Protein AF-A0A821LIG5-F1 (afdb_monomer_lite)

Foldseek 3Di:
DVVVVVVVVVVVVVVVVVVVVVVVVVVVVVVVVVVVVVVVVVVVVVVVVVVVVVVVVVVVVVVVVVVVVVVVVVVVVVVVVVVVVVVVVVVVVVVVVVVVVVLVVVLVVLVVVQVVVCVVPVDRDCPPRDGDPDGVCVVVVVPDDDDPPPPVVVVVVVVVVVVVVVVVVVVVVVVVVVVVVVVVVVVVVVVVVVVVVVVD

Radius of gyration: 55.46 Å; chains: 1; bounding box: 103×88×148 Å

Structure (mmCIF, N/CA/C/O backbone):
data_AF-A0A821LIG5-F1
#
_entry.id   AF-A0A821LIG5-F1
#
loop_
_atom_site.group_PDB
_atom_site.id
_atom_site.type_symbol
_atom_site.label_atom_id
_atom_site.label_alt_id
_atom_site.label_comp_id
_atom_site.label_asym_id
_atom_site.label_entity_id
_atom_site.label_seq_id
_atom_site.pdbx_PDB_ins_code
_atom_site.Cartn_x
_atom_site.Cartn_y
_atom_site.Cartn_z
_atom_site.occupancy
_atom_site.B_iso_or_equiv
_atom_site.auth_seq_id
_atom_site.auth_comp_id
_atom_site.auth_asym_id
_atom_site.auth_atom_id
_atom_site.pdbx_PDB_model_num
ATOM 1 N N . MET A 1 1 ? -60.440 -7.376 83.247 1.00 63.00 1 MET A N 1
ATOM 2 C CA . MET A 1 1 ? -60.457 -8.041 81.922 1.00 63.00 1 MET A CA 1
ATOM 3 C C . MET A 1 1 ? -60.022 -7.101 80.788 1.00 63.00 1 MET A C 1
ATOM 5 O O . MET A 1 1 ? -59.119 -7.465 80.052 1.00 63.00 1 MET A O 1
ATOM 9 N N . LEU A 1 2 ? -60.562 -5.875 80.692 1.00 66.00 2 LEU A N 1
ATOM 10 C CA . LEU A 1 2 ? -60.210 -4.885 79.649 1.00 66.00 2 LEU A CA 1
ATOM 11 C C . LEU A 1 2 ? -58.721 -4.470 79.603 1.00 66.00 2 LEU A C 1
ATOM 13 O O . LEU A 1 2 ? -58.138 -4.429 78.527 1.00 66.00 2 LEU A O 1
ATOM 17 N N . VAL A 1 3 ? -58.078 -4.233 80.753 1.00 70.44 3 VAL A N 1
ATOM 18 C CA . VAL A 1 3 ? -56.663 -3.791 80.820 1.00 70.44 3 VAL A CA 1
ATOM 19 C C . VAL A 1 3 ? -55.690 -4.851 80.281 1.00 70.44 3 VAL A C 1
ATOM 21 O O . VAL A 1 3 ? -54.757 -4.531 79.552 1.00 70.44 3 VAL A O 1
ATOM 24 N N . VAL A 1 4 ? -55.948 -6.128 80.577 1.00 74.75 4 VAL A N 1
ATOM 25 C CA . VAL A 1 4 ? -55.129 -7.259 80.103 1.00 74.75 4 VAL A CA 1
ATOM 26 C C . VAL A 1 4 ? -55.273 -7.443 78.589 1.00 74.75 4 VAL A C 1
ATOM 28 O O . VAL A 1 4 ? -54.293 -7.718 77.902 1.00 74.75 4 VAL A O 1
ATOM 31 N N . SER A 1 5 ? -56.479 -7.227 78.051 1.00 80.44 5 SER A N 1
ATOM 32 C CA . SER A 1 5 ? -56.723 -7.262 76.606 1.00 80.44 5 SER A CA 1
ATOM 33 C C . SER A 1 5 ? -55.981 -6.145 75.867 1.00 80.44 5 SER A C 1
ATOM 35 O O . SER A 1 5 ? -55.503 -6.376 74.761 1.00 80.44 5 SER A O 1
ATOM 37 N N . ASN A 1 6 ? -55.870 -4.952 76.460 1.00 83.50 6 ASN A N 1
ATOM 38 C CA . ASN A 1 6 ? -55.191 -3.822 75.826 1.00 83.50 6 ASN A CA 1
ATOM 39 C C . ASN A 1 6 ? -53.668 -4.028 75.774 1.00 83.50 6 ASN A C 1
ATOM 41 O O . ASN A 1 6 ? -53.064 -3.916 74.710 1.00 83.50 6 ASN A O 1
ATOM 45 N N . ALA A 1 7 ? -53.067 -4.463 76.888 1.00 82.19 7 ALA A N 1
ATOM 46 C CA . ALA A 1 7 ? -51.639 -4.782 76.950 1.00 82.19 7 ALA A CA 1
ATOM 47 C C . ALA A 1 7 ? -51.244 -5.905 75.972 1.00 82.19 7 ALA A C 1
ATOM 49 O O . ALA A 1 7 ? -50.187 -5.854 75.347 1.00 82.19 7 ALA A O 1
ATOM 50 N N . TYR A 1 8 ? -52.111 -6.907 75.785 1.00 87.25 8 TYR A N 1
ATOM 51 C CA . TYR A 1 8 ? -51.876 -7.976 74.813 1.00 87.25 8 TYR A CA 1
ATOM 52 C C . TYR A 1 8 ? -51.882 -7.467 73.360 1.00 87.25 8 TYR A C 1
ATOM 54 O O . TYR A 1 8 ? -51.055 -7.895 72.553 1.00 87.25 8 TYR A O 1
ATOM 62 N N . GLN A 1 9 ? -52.781 -6.538 73.016 1.00 88.62 9 GLN A N 1
ATOM 63 C CA . GLN A 1 9 ? -52.822 -5.939 71.677 1.00 88.62 9 GLN A CA 1
ATOM 64 C C . GLN A 1 9 ? -51.604 -5.050 71.409 1.00 88.62 9 GLN A C 1
ATOM 66 O O . GLN A 1 9 ? -51.019 -5.131 70.328 1.00 88.62 9 GLN A O 1
ATOM 71 N N . GLU A 1 10 ? -51.165 -4.260 72.390 1.00 87.94 10 GLU A N 1
ATOM 72 C CA . GLU A 1 10 ? -49.937 -3.462 72.276 1.00 87.94 10 GLU A CA 1
ATOM 73 C C . GLU A 1 10 ? -48.713 -4.354 72.050 1.00 87.94 10 GLU A C 1
ATOM 75 O O . GLU A 1 10 ? -47.953 -4.143 71.104 1.00 87.94 10 GLU A O 1
ATOM 80 N N . LEU A 1 11 ? -48.574 -5.420 72.842 1.00 88.94 11 LEU A N 1
ATOM 81 C CA . LEU A 1 11 ? -47.455 -6.354 72.731 1.00 88.94 11 LEU A CA 1
ATOM 82 C C . LEU A 1 11 ? -47.447 -7.080 71.375 1.00 88.94 11 LEU A C 1
ATOM 84 O O . LEU A 1 11 ? -46.400 -7.203 70.739 1.00 88.94 11 LEU A O 1
ATOM 88 N N . LYS A 1 12 ? -48.621 -7.483 70.873 1.00 89.25 12 LYS A N 1
ATOM 89 C CA . LYS A 1 12 ? -48.773 -8.057 69.527 1.00 89.25 12 LYS A CA 1
ATOM 90 C C . LYS A 1 12 ? -48.364 -7.068 68.434 1.00 89.25 12 LYS A C 1
ATOM 92 O O . LYS A 1 12 ? -47.707 -7.466 67.474 1.00 89.25 12 LYS A O 1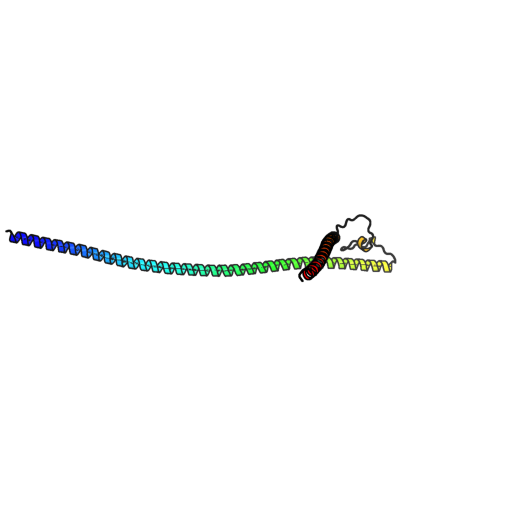
ATOM 97 N N . THR A 1 13 ? -48.727 -5.796 68.584 1.00 88.69 13 THR A N 1
ATOM 98 C CA . THR A 1 13 ? -48.396 -4.741 67.616 1.00 88.69 13 THR A CA 1
ATOM 99 C C . THR A 1 13 ? -46.890 -4.485 67.581 1.00 88.69 13 THR A C 1
ATOM 101 O O . THR A 1 13 ? -46.318 -4.439 66.497 1.00 88.69 13 THR A O 1
ATOM 104 N N . ILE A 1 14 ? -46.233 -4.423 68.745 1.00 91.44 14 ILE A N 1
ATOM 105 C CA . ILE A 1 14 ? -44.774 -4.258 68.872 1.00 91.44 14 ILE A CA 1
ATOM 106 C C . ILE A 1 14 ? -44.016 -5.429 68.231 1.00 91.44 14 ILE A C 1
ATOM 108 O O . ILE A 1 14 ? -43.028 -5.228 67.525 1.00 91.44 14 ILE A O 1
ATOM 112 N N . ILE A 1 15 ? -44.479 -6.664 68.441 1.00 90.75 15 ILE A N 1
ATOM 113 C CA . ILE A 1 15 ? -43.861 -7.848 67.826 1.00 90.75 15 ILE A CA 1
ATOM 114 C C . ILE A 1 15 ? -44.030 -7.820 66.302 1.00 90.75 15 ILE A C 1
ATOM 116 O O . ILE A 1 15 ? -43.090 -8.129 65.568 1.00 90.75 15 ILE A O 1
ATOM 120 N N . LEU A 1 16 ? -45.210 -7.434 65.804 1.00 89.38 16 LEU A N 1
ATOM 121 C CA . LEU A 1 16 ? -45.455 -7.355 64.363 1.00 89.38 16 LEU A CA 1
ATOM 122 C C . LEU A 1 16 ? -44.603 -6.273 63.694 1.00 89.38 16 LEU A C 1
ATOM 124 O O . LEU A 1 16 ? -44.047 -6.514 62.621 1.00 89.38 16 LEU A O 1
ATOM 128 N N . THR A 1 17 ? -44.490 -5.095 64.313 1.00 91.31 17 THR A N 1
ATOM 129 C CA . THR A 1 17 ? -43.678 -3.994 63.784 1.00 91.31 17 THR A CA 1
ATOM 130 C C . THR A 1 17 ? -42.191 -4.326 63.820 1.00 91.31 17 THR A C 1
ATOM 132 O O . THR A 1 17 ? -41.502 -4.029 62.845 1.00 91.31 17 THR A O 1
ATOM 135 N N . SER A 1 18 ? -41.697 -5.014 64.859 1.00 92.31 18 SER A N 1
ATOM 136 C CA . SER A 1 18 ? -40.298 -5.463 64.900 1.00 92.31 18 SER A CA 1
ATOM 137 C C . SER A 1 18 ? -40.001 -6.502 63.813 1.00 92.31 18 SER A C 1
ATOM 139 O O . SER A 1 18 ? -39.013 -6.367 63.095 1.00 92.31 18 SER A O 1
ATOM 141 N N . ALA A 1 19 ? -40.897 -7.472 63.594 1.00 92.00 19 ALA A N 1
ATOM 142 C CA . ALA A 1 19 ? -40.742 -8.476 62.542 1.00 92.00 19 ALA A CA 1
ATOM 143 C C . ALA A 1 19 ? -40.769 -7.859 61.131 1.00 92.00 19 ALA A C 1
ATOM 145 O O . ALA A 1 19 ? -40.001 -8.262 60.252 1.00 92.00 19 ALA A O 1
ATOM 146 N N . LEU A 1 20 ? -41.636 -6.865 60.906 1.00 92.56 20 LEU A N 1
ATOM 147 C CA . LEU A 1 20 ? -41.665 -6.072 59.674 1.00 92.56 20 LEU A CA 1
ATOM 148 C C . LEU A 1 20 ? -40.364 -5.291 59.481 1.00 92.56 20 LEU A C 1
ATOM 150 O O . LEU A 1 20 ? -39.791 -5.336 58.392 1.00 92.56 20 LEU A O 1
ATOM 154 N N . TYR A 1 21 ? -39.868 -4.641 60.534 1.00 94.31 21 TYR A N 1
ATOM 155 C CA . TYR A 1 21 ? -38.602 -3.914 60.507 1.00 94.31 21 TYR A CA 1
ATOM 156 C C . TYR A 1 21 ? -37.432 -4.836 60.142 1.00 94.31 21 TYR A C 1
ATOM 158 O O . TYR A 1 21 ? -36.665 -4.514 59.237 1.00 94.31 21 TYR A O 1
ATOM 166 N N . THR A 1 22 ? -37.335 -6.023 60.751 1.00 95.25 22 THR A N 1
ATOM 167 C CA . THR A 1 22 ? -36.288 -7.004 60.425 1.00 95.25 22 THR A CA 1
ATOM 168 C C . THR A 1 22 ? -36.355 -7.450 58.964 1.00 95.25 22 THR A C 1
ATOM 170 O O . THR A 1 22 ? -35.320 -7.514 58.302 1.00 95.25 22 THR A O 1
ATOM 173 N N . LYS A 1 23 ? -37.554 -7.710 58.422 1.00 95.00 23 LYS A N 1
ATOM 174 C CA . LYS A 1 23 ? -37.719 -8.073 57.002 1.00 95.00 23 LYS A CA 1
ATOM 175 C C . LYS A 1 23 ? -37.292 -6.948 56.062 1.00 95.00 23 LYS A C 1
ATOM 177 O O . LYS A 1 23 ? -36.625 -7.210 55.062 1.00 95.00 23 LYS A O 1
ATOM 182 N N . VAL A 1 24 ? -37.675 -5.708 56.366 1.00 94.94 24 VAL A N 1
ATOM 183 C CA . VAL A 1 24 ? -37.280 -4.536 55.572 1.00 94.94 24 VAL A CA 1
ATOM 184 C C . VAL A 1 24 ? -35.768 -4.343 55.630 1.00 94.94 24 VAL A C 1
ATOM 186 O O . VAL A 1 24 ? -35.150 -4.163 54.586 1.00 94.94 24 VAL A O 1
ATOM 189 N N . PHE A 1 25 ? -35.164 -4.465 56.811 1.00 96.38 25 PHE A N 1
ATOM 190 C CA . PHE A 1 25 ? -33.720 -4.351 56.999 1.00 96.38 25 PHE A CA 1
ATOM 191 C C . PHE A 1 25 ? -32.943 -5.418 56.214 1.00 96.38 25 PHE A C 1
ATOM 193 O O . PHE A 1 25 ? -32.006 -5.095 55.490 1.00 96.38 25 PHE A O 1
ATOM 200 N N . GLN A 1 26 ? -33.367 -6.684 56.283 1.00 96.38 26 GLN A N 1
ATOM 201 C CA . GLN A 1 26 ? -32.755 -7.765 55.503 1.00 96.38 26 GLN A CA 1
ATOM 202 C C . GLN A 1 26 ? -32.854 -7.502 53.997 1.00 96.38 26 GLN A C 1
ATOM 204 O O . GLN A 1 26 ? -31.879 -7.674 53.269 1.00 96.38 26 GLN A O 1
ATOM 209 N N . LYS A 1 27 ? -34.019 -7.044 53.526 1.00 97.25 27 LYS A N 1
ATOM 210 C CA . LYS A 1 27 ? -34.227 -6.712 52.114 1.00 97.25 27 LYS A CA 1
ATOM 211 C C . LYS A 1 27 ? -33.353 -5.534 51.672 1.00 97.25 27 LYS A C 1
ATOM 213 O O . LYS A 1 27 ? -32.789 -5.584 50.583 1.00 97.25 27 LYS A O 1
ATOM 218 N N . LEU A 1 28 ? -33.214 -4.512 52.519 1.00 96.75 28 LEU A N 1
ATOM 219 C CA . LEU A 1 28 ? -32.325 -3.374 52.283 1.00 96.75 28 LEU A CA 1
ATOM 220 C C . LEU A 1 28 ? -30.871 -3.842 52.150 1.00 96.75 28 LEU A C 1
ATOM 222 O O . LEU A 1 28 ? -30.226 -3.521 51.161 1.00 96.75 28 LEU A O 1
ATOM 226 N N . SER A 1 29 ? -30.401 -4.681 53.076 1.00 97.50 29 SER A N 1
ATOM 227 C CA . SER A 1 29 ? -29.039 -5.226 53.060 1.00 97.50 29 SER A CA 1
ATOM 228 C C . SER A 1 29 ? -28.741 -6.040 51.794 1.00 97.50 29 SER A C 1
ATOM 230 O O . SER A 1 29 ? -27.675 -5.893 51.195 1.00 97.50 29 SER A O 1
ATOM 232 N N . ILE A 1 30 ? -29.700 -6.852 51.331 1.00 97.56 30 ILE A N 1
ATOM 233 C CA . ILE A 1 30 ? -29.567 -7.593 50.067 1.00 97.56 30 ILE A CA 1
ATOM 234 C C . ILE A 1 30 ? -29.451 -6.626 48.885 1.00 97.56 30 ILE A C 1
ATOM 236 O O . ILE A 1 30 ? -28.595 -6.816 48.022 1.00 97.56 30 ILE A O 1
ATOM 240 N N . TYR A 1 31 ? -30.284 -5.583 48.838 1.00 97.94 31 TYR A N 1
ATOM 241 C CA . TYR A 1 31 ? -30.212 -4.595 47.764 1.00 97.94 31 TYR A CA 1
ATOM 242 C C . TYR A 1 31 ? -28.920 -3.782 47.794 1.00 97.94 31 TYR A C 1
ATOM 244 O O . TYR A 1 31 ? -28.346 -3.547 46.737 1.00 97.94 31 TYR A O 1
ATOM 252 N N . GLU A 1 32 ? -28.426 -3.403 48.970 1.00 97.56 32 GLU A N 1
ATOM 253 C CA . GLU A 1 32 ? -27.132 -2.732 49.114 1.00 97.56 32 GLU A CA 1
ATOM 254 C C . GLU A 1 32 ? -25.988 -3.604 48.582 1.00 97.56 32 GLU A C 1
ATOM 256 O O . GLU A 1 32 ? -25.151 -3.120 47.817 1.00 97.56 32 GLU A O 1
ATOM 261 N N . SER A 1 33 ? -25.984 -4.901 48.916 1.00 97.62 33 SER A N 1
ATOM 262 C CA . SER A 1 33 ? -25.004 -5.848 48.372 1.00 97.62 33 SER A CA 1
ATOM 263 C C . SER A 1 33 ? -25.125 -5.971 46.854 1.00 97.62 33 SER A C 1
ATOM 265 O O . SER A 1 33 ? -24.124 -5.868 46.151 1.00 97.62 33 SER A O 1
ATOM 267 N N . TYR A 1 34 ? -26.345 -6.114 46.332 1.00 98.38 34 TYR A N 1
ATOM 268 C CA . TYR A 1 34 ? -26.582 -6.233 44.894 1.00 98.38 34 TYR A CA 1
ATOM 269 C C . TYR A 1 34 ? -26.118 -4.990 44.123 1.00 98.38 34 TYR A C 1
ATOM 271 O O . TYR A 1 34 ? -25.434 -5.107 43.110 1.00 98.38 34 TYR A O 1
ATOM 279 N N . VAL A 1 35 ? -26.434 -3.788 44.617 1.00 98.44 35 VAL A N 1
ATOM 280 C CA . VAL A 1 35 ? -25.987 -2.525 44.007 1.00 98.44 35 VAL A CA 1
ATOM 281 C C . VAL A 1 35 ? -24.462 -2.424 44.021 1.00 98.44 35 VAL A C 1
ATOM 283 O O . VAL A 1 35 ? -23.863 -1.979 43.037 1.00 98.44 35 VAL A O 1
ATOM 286 N N . LYS A 1 36 ? -23.815 -2.862 45.106 1.00 98.31 36 LYS A N 1
ATOM 287 C CA . LYS A 1 36 ? -22.354 -2.887 45.209 1.00 98.31 36 LYS A CA 1
ATOM 288 C C . LYS A 1 36 ? -21.733 -3.837 44.185 1.00 98.31 36 LYS A C 1
ATOM 290 O O . LYS A 1 36 ? -20.816 -3.426 43.474 1.00 98.31 36 LYS A O 1
ATOM 295 N N . ASP A 1 37 ? -22.248 -5.055 44.071 1.00 98.56 37 ASP A N 1
ATOM 296 C CA . ASP A 1 37 ? -21.747 -6.052 43.120 1.00 98.56 37 ASP A CA 1
ATOM 297 C C . ASP A 1 37 ? -21.939 -5.582 41.674 1.00 98.56 37 ASP A C 1
ATOM 299 O O . ASP A 1 37 ? -21.005 -5.637 40.872 1.00 98.56 37 ASP A O 1
ATOM 303 N N . LEU A 1 38 ? -23.103 -5.004 41.361 1.00 98.19 38 LEU A N 1
ATOM 304 C CA . LEU A 1 38 ? -23.392 -4.436 40.043 1.00 98.19 38 LEU A CA 1
ATOM 305 C C . LEU A 1 38 ? -22.452 -3.264 39.709 1.00 98.19 38 LEU A C 1
ATOM 307 O O . LEU A 1 38 ? -21.984 -3.131 38.576 1.00 98.19 38 LEU A O 1
ATOM 311 N N . SER A 1 39 ? -22.115 -2.439 40.704 1.00 97.88 39 SER A N 1
ATOM 312 C CA . SER A 1 39 ? -21.154 -1.338 40.551 1.00 97.88 39 SER A CA 1
ATOM 313 C C . SER A 1 39 ? -19.738 -1.848 40.271 1.00 97.88 39 SER A C 1
ATOM 315 O O . SER A 1 39 ? -19.029 -1.287 39.434 1.00 97.88 39 SER A O 1
ATOM 317 N N . ILE A 1 40 ? -19.321 -2.927 40.943 1.00 98.44 40 ILE A N 1
ATOM 318 C CA . ILE A 1 40 ? -18.027 -3.581 40.699 1.00 98.44 40 ILE A CA 1
ATOM 319 C C . ILE A 1 40 ? -18.001 -4.183 39.293 1.00 98.44 40 ILE A C 1
ATOM 321 O O . ILE A 1 40 ? -17.052 -3.940 38.549 1.00 98.44 40 ILE A O 1
ATOM 325 N N . GLN A 1 41 ? -19.051 -4.909 38.904 1.00 98.50 41 GLN A N 1
ATOM 326 C CA . GLN A 1 41 ? -19.156 -5.509 37.576 1.00 98.50 41 GLN A CA 1
ATOM 327 C C . GLN A 1 41 ? -19.092 -4.448 36.474 1.00 98.50 41 GLN A C 1
ATOM 329 O O . GLN A 1 41 ? -18.362 -4.618 35.501 1.00 98.50 41 GLN A O 1
ATOM 334 N N . THR A 1 42 ? -19.800 -3.331 36.649 1.00 98.25 42 THR A N 1
ATOM 335 C CA . THR A 1 42 ? -19.788 -2.221 35.686 1.00 98.25 42 THR A CA 1
ATOM 336 C C . THR A 1 42 ? -18.389 -1.621 35.550 1.00 98.25 42 THR A C 1
ATOM 338 O O . THR A 1 42 ? -17.934 -1.371 34.436 1.00 98.25 42 THR A O 1
ATOM 341 N N . ARG A 1 43 ? -17.663 -1.448 36.664 1.00 98.38 43 ARG A N 1
ATOM 342 C CA . ARG A 1 43 ? -16.275 -0.963 36.641 1.00 98.38 43 ARG A CA 1
ATOM 343 C C . ARG A 1 43 ? -15.339 -1.924 35.904 1.00 98.38 43 ARG A C 1
ATOM 345 O O . ARG A 1 43 ? -14.532 -1.472 35.101 1.00 98.38 43 ARG A O 1
ATOM 352 N N . LEU A 1 44 ? -15.455 -3.228 36.158 1.00 98.25 44 LEU A N 1
ATOM 353 C CA . LEU A 1 44 ? -14.644 -4.243 35.478 1.00 98.25 44 LEU A CA 1
ATOM 354 C C . LEU A 1 44 ? -14.945 -4.304 33.976 1.00 98.25 44 LEU A C 1
ATOM 356 O O . LEU A 1 44 ? -14.025 -4.436 33.174 1.00 98.25 44 LEU A O 1
ATOM 360 N N . LEU A 1 45 ? -16.218 -4.177 33.590 1.00 98.38 45 LEU A N 1
ATOM 361 C CA . LEU A 1 45 ? -16.622 -4.148 32.185 1.00 98.38 45 LEU A CA 1
ATOM 362 C C . LEU A 1 45 ? -16.050 -2.920 31.467 1.00 98.38 45 LEU A C 1
ATOM 364 O O . LEU A 1 45 ? -15.517 -3.059 30.371 1.00 98.38 45 LEU A O 1
ATOM 368 N N . LEU A 1 46 ? -16.130 -1.742 32.096 1.00 98.56 46 LEU A N 1
ATOM 369 C CA . LEU A 1 46 ? -15.545 -0.511 31.559 1.00 98.56 46 LEU A CA 1
ATOM 370 C C . LEU A 1 46 ? -14.038 -0.663 31.349 1.00 98.56 46 LEU A C 1
ATOM 372 O O . LEU A 1 46 ? -13.558 -0.407 30.252 1.00 98.56 46 LEU A O 1
ATOM 376 N N . GLN A 1 47 ? -13.319 -1.174 32.350 1.00 98.38 47 GLN A N 1
ATOM 377 C CA . GLN A 1 47 ? -11.882 -1.415 32.231 1.00 98.38 47 GLN A CA 1
ATOM 378 C C . GLN A 1 47 ? -11.555 -2.404 31.101 1.00 98.38 47 GLN A C 1
ATOM 380 O O . GLN A 1 47 ? -10.672 -2.150 30.288 1.00 98.38 47 GLN A O 1
ATOM 385 N N . SER A 1 48 ? -12.298 -3.511 31.000 1.00 98.38 48 SER A N 1
ATOM 386 C CA . SER A 1 48 ? -12.101 -4.477 29.915 1.00 98.38 48 SER A CA 1
ATOM 387 C C . SER A 1 48 ? -12.381 -3.875 28.537 1.00 98.38 48 SER A C 1
ATOM 389 O O . SER A 1 48 ? -11.776 -4.312 27.558 1.00 98.38 48 SER A O 1
ATOM 391 N N . LEU A 1 49 ? -13.312 -2.924 28.439 1.00 98.31 49 LEU A N 1
ATOM 392 C CA . LEU A 1 49 ? -13.642 -2.245 27.192 1.00 98.31 49 LEU A CA 1
ATOM 393 C C . LEU A 1 49 ? -12.539 -1.256 26.799 1.00 98.31 49 LEU A C 1
ATOM 395 O O . LEU A 1 49 ? -12.123 -1.259 25.644 1.00 98.31 49 LEU A O 1
ATOM 399 N N . GLU A 1 50 ? -12.013 -0.494 27.759 1.00 98.38 50 GLU A N 1
ATOM 400 C CA . GLU A 1 50 ? -10.858 0.395 27.564 1.00 98.38 50 GLU A CA 1
ATOM 401 C C . GLU A 1 50 ? -9.611 -0.383 27.114 1.00 98.38 50 GLU A C 1
ATOM 403 O O . GLU A 1 50 ? -8.936 0.005 26.157 1.00 98.38 50 GLU A O 1
ATOM 408 N N . ASP A 1 51 ? -9.324 -1.519 27.758 1.00 98.38 51 ASP A N 1
ATOM 409 C CA . ASP A 1 51 ? -8.203 -2.387 27.385 1.00 98.38 51 ASP A CA 1
ATOM 410 C C . ASP A 1 51 ? -8.374 -2.943 25.961 1.00 98.38 51 ASP A C 1
ATOM 412 O O . ASP A 1 51 ? -7.416 -2.986 25.181 1.00 98.38 51 ASP A O 1
ATOM 416 N N . LEU A 1 52 ? -9.600 -3.326 25.587 1.00 98.38 52 LEU A N 1
ATOM 417 C CA . LEU A 1 52 ? -9.903 -3.845 24.255 1.00 98.38 52 LEU A CA 1
ATOM 418 C C . LEU A 1 52 ? -9.802 -2.761 23.175 1.00 98.38 52 LEU A C 1
ATOM 420 O O . LEU A 1 52 ? -9.268 -3.021 22.096 1.00 98.38 52 LEU A O 1
ATOM 424 N N . GLU A 1 53 ? -10.277 -1.550 23.461 1.00 98.25 53 GLU A N 1
ATOM 425 C CA . GLU A 1 53 ? -10.140 -0.396 22.571 1.00 98.25 53 GLU A CA 1
ATOM 426 C C . GLU A 1 53 ? -8.661 -0.061 22.341 1.00 98.25 53 GLU A C 1
ATOM 428 O O . GLU A 1 53 ? -8.218 0.119 21.202 1.00 98.25 53 GLU A O 1
ATOM 433 N N . LYS A 1 54 ? -7.863 -0.058 23.411 1.00 98.44 54 LYS A N 1
ATOM 434 C CA . LYS A 1 54 ? -6.420 0.172 23.330 1.00 98.44 54 LYS A CA 1
ATOM 435 C C . LYS A 1 54 ? -5.721 -0.891 22.482 1.00 98.44 54 LYS A C 1
ATOM 437 O O . LYS A 1 54 ? -4.923 -0.538 21.612 1.00 98.44 54 LYS A O 1
ATOM 442 N N . GLU A 1 55 ? -6.028 -2.168 22.693 1.00 98.44 55 GLU A N 1
ATOM 443 C CA . GLU A 1 55 ? -5.480 -3.277 21.903 1.00 98.44 55 GLU A CA 1
ATOM 444 C C . GLU A 1 55 ? -5.893 -3.175 20.424 1.00 98.44 55 GLU A C 1
ATOM 446 O O . GLU A 1 55 ? -5.063 -3.344 19.527 1.00 98.44 55 GLU A O 1
ATOM 451 N N . ALA A 1 56 ? -7.158 -2.849 20.143 1.00 97.94 56 ALA A N 1
ATOM 452 C CA . ALA A 1 56 ? -7.644 -2.659 18.779 1.00 97.94 56 ALA A CA 1
ATOM 453 C C . ALA A 1 56 ? -6.887 -1.526 18.068 1.00 97.94 56 ALA A C 1
ATOM 455 O O . ALA A 1 56 ? -6.382 -1.720 16.959 1.00 97.94 56 ALA A O 1
ATOM 456 N N . ASN A 1 57 ? -6.714 -0.384 18.736 1.00 98.19 57 ASN A N 1
ATOM 457 C CA . ASN A 1 57 ? -5.970 0.759 18.205 1.00 98.19 57 ASN A CA 1
ATOM 458 C C . ASN A 1 57 ? -4.493 0.420 17.943 1.00 98.19 57 ASN A C 1
ATOM 460 O O . ASN A 1 57 ? -3.932 0.790 16.905 1.00 98.19 57 ASN A O 1
ATOM 464 N N . GLN A 1 58 ? -3.858 -0.342 18.837 1.00 98.44 58 GLN A N 1
ATOM 465 C CA . GLN A 1 58 ? -2.487 -0.821 18.641 1.00 98.44 58 GLN A CA 1
ATOM 466 C C . GLN A 1 58 ? -2.371 -1.757 17.431 1.00 98.44 58 GLN A C 1
ATOM 468 O O . GLN A 1 58 ? -1.441 -1.616 16.630 1.00 98.44 58 GLN A O 1
ATOM 473 N N . ARG A 1 59 ? -3.327 -2.677 17.247 1.00 98.12 59 ARG A N 1
ATOM 474 C CA . ARG A 1 59 ? -3.361 -3.578 16.083 1.00 98.12 59 ARG A CA 1
ATOM 475 C C . ARG A 1 59 ? -3.558 -2.829 14.775 1.00 98.12 59 ARG A C 1
ATOM 477 O O . ARG A 1 59 ? -2.860 -3.136 13.809 1.00 98.12 59 ARG A O 1
ATOM 484 N N . VAL A 1 60 ? -4.456 -1.846 14.743 1.00 98.38 60 VAL A N 1
ATOM 485 C CA . VAL A 1 60 ? -4.665 -0.992 13.564 1.00 98.38 60 VAL A CA 1
ATOM 486 C C . VAL A 1 60 ? -3.371 -0.264 13.214 1.00 98.38 60 VAL A C 1
ATOM 488 O O . VAL A 1 60 ? -2.875 -0.411 12.101 1.00 98.38 60 VAL A O 1
ATOM 491 N N . THR A 1 61 ? -2.739 0.386 14.192 1.00 98.12 61 THR A N 1
ATOM 492 C CA . THR A 1 61 ? -1.464 1.096 13.992 1.00 98.12 61 THR A CA 1
ATOM 493 C C . THR A 1 61 ? -0.362 0.164 13.464 1.00 98.12 61 THR A C 1
ATOM 495 O O . THR A 1 61 ? 0.425 0.521 12.582 1.00 98.12 61 THR A O 1
ATOM 498 N N . LEU A 1 62 ? -0.277 -1.066 13.982 1.00 98.06 62 LEU A N 1
ATOM 499 C CA . LEU A 1 62 ? 0.674 -2.070 13.499 1.00 98.06 62 LEU A CA 1
ATOM 500 C C . LEU A 1 62 ? 0.410 -2.440 12.032 1.00 98.06 62 LEU A C 1
ATOM 502 O O . LEU A 1 62 ? 1.355 -2.545 11.244 1.00 98.06 62 LEU A O 1
ATOM 506 N N . LEU A 1 63 ? -0.853 -2.667 11.672 1.00 97.69 63 LEU A N 1
ATOM 507 C CA . LEU A 1 63 ? -1.254 -3.038 10.317 1.00 97.69 63 LEU A CA 1
ATOM 508 C C . LEU A 1 63 ? -1.030 -1.895 9.326 1.00 97.69 63 LEU A C 1
ATOM 510 O O . LEU A 1 63 ? -0.466 -2.139 8.262 1.00 97.69 63 LEU A O 1
ATOM 514 N N . GLU A 1 64 ? -1.362 -0.659 9.690 1.00 97.88 64 GLU A N 1
ATOM 515 C CA . GLU A 1 64 ? -1.080 0.532 8.881 1.00 97.88 64 GLU A CA 1
ATOM 516 C C . GLU A 1 64 ? 0.417 0.672 8.593 1.00 97.88 64 GLU A C 1
ATOM 518 O O . GLU A 1 64 ? 0.826 0.879 7.449 1.00 97.88 64 GLU A O 1
ATOM 523 N N . ASN A 1 65 ? 1.263 0.463 9.605 1.00 97.56 65 ASN A N 1
ATOM 524 C CA . ASN A 1 65 ? 2.714 0.493 9.436 1.00 97.56 65 ASN A CA 1
ATOM 525 C C . ASN A 1 65 ? 3.228 -0.631 8.525 1.00 97.56 65 ASN A C 1
ATOM 527 O O . ASN A 1 65 ? 4.114 -0.399 7.696 1.00 97.56 65 ASN A O 1
ATOM 531 N N . LYS A 1 66 ? 2.690 -1.851 8.656 1.00 97.88 66 LYS A N 1
ATOM 532 C CA . LYS A 1 66 ? 3.031 -2.973 7.764 1.00 97.88 66 LYS A CA 1
ATOM 533 C C . LYS A 1 66 ? 2.606 -2.686 6.325 1.00 97.88 66 LYS A C 1
ATOM 535 O O . LYS A 1 66 ? 3.400 -2.902 5.412 1.00 97.88 66 LYS A O 1
ATOM 540 N N . LEU A 1 67 ? 1.403 -2.153 6.133 1.00 96.81 67 LEU A N 1
ATOM 541 C CA . LEU A 1 67 ? 0.866 -1.798 4.824 1.00 96.81 67 LEU A CA 1
ATOM 542 C C . LEU A 1 67 ? 1.687 -0.682 4.173 1.00 96.81 67 LEU A C 1
ATOM 544 O O . LEU A 1 67 ? 2.068 -0.801 3.013 1.00 96.81 67 LEU A O 1
ATOM 548 N N . LYS A 1 68 ? 2.058 0.351 4.935 1.00 97.19 68 LYS A N 1
ATOM 549 C CA . LYS A 1 68 ? 2.931 1.431 4.461 1.00 97.19 68 LYS A CA 1
ATOM 550 C C . LYS A 1 68 ? 4.291 0.907 3.992 1.00 97.19 68 LYS A C 1
ATOM 552 O O . LYS A 1 68 ? 4.763 1.312 2.932 1.00 97.19 68 LYS A O 1
ATOM 557 N N . LYS A 1 69 ? 4.906 -0.016 4.743 1.00 96.31 69 LYS A N 1
ATOM 558 C CA . LYS A 1 69 ? 6.171 -0.664 4.348 1.00 96.31 69 LYS A CA 1
ATOM 559 C C . LYS A 1 69 ? 6.013 -1.498 3.075 1.00 96.31 69 LYS A C 1
ATOM 561 O O . LYS A 1 69 ? 6.818 -1.347 2.163 1.00 96.31 69 LYS A O 1
ATOM 566 N N . ALA A 1 70 ? 4.972 -2.327 2.994 1.00 94.25 70 ALA A N 1
ATOM 567 C CA . ALA A 1 70 ? 4.700 -3.140 1.809 1.00 94.25 70 ALA A CA 1
ATOM 568 C C . ALA A 1 70 ? 4.461 -2.275 0.561 1.00 94.25 70 ALA A C 1
ATOM 570 O O . ALA A 1 70 ? 5.010 -2.559 -0.501 1.00 94.25 70 ALA A O 1
ATOM 571 N N . ASN A 1 71 ? 3.710 -1.179 0.702 1.00 94.69 71 ASN A N 1
ATOM 572 C CA . ASN A 1 71 ? 3.455 -0.245 -0.389 1.00 94.69 71 ASN A CA 1
ATOM 573 C C . ASN A 1 71 ? 4.740 0.452 -0.867 1.00 94.69 71 ASN A C 1
ATOM 575 O O . ASN A 1 71 ? 4.969 0.563 -2.067 1.00 94.69 71 ASN A O 1
ATOM 579 N N . ALA A 1 72 ? 5.620 0.859 0.056 1.00 93.62 72 ALA A N 1
ATOM 580 C CA . ALA A 1 72 ? 6.925 1.418 -0.301 1.00 93.62 72 ALA A CA 1
ATOM 581 C C . ALA A 1 72 ? 7.797 0.403 -1.065 1.00 93.62 72 ALA A C 1
ATOM 583 O O . ALA A 1 72 ? 8.438 0.755 -2.054 1.00 93.62 72 ALA A O 1
ATOM 584 N N . SER A 1 73 ? 7.786 -0.871 -0.656 1.00 93.25 73 SER A N 1
ATOM 585 C CA . SER A 1 73 ? 8.473 -1.935 -1.395 1.00 93.25 73 SER A CA 1
ATOM 586 C C . SER A 1 73 ? 7.891 -2.135 -2.796 1.00 93.25 73 SER A C 1
ATOM 588 O O . SER A 1 73 ? 8.656 -2.260 -3.747 1.00 93.25 73 SER A O 1
ATOM 590 N N . LEU A 1 74 ? 6.564 -2.125 -2.954 1.00 92.38 74 LEU A N 1
ATOM 591 C CA . LEU A 1 74 ? 5.919 -2.236 -4.268 1.00 92.38 74 LEU A CA 1
ATOM 592 C C . LEU A 1 74 ? 6.278 -1.071 -5.191 1.00 92.38 74 LEU A C 1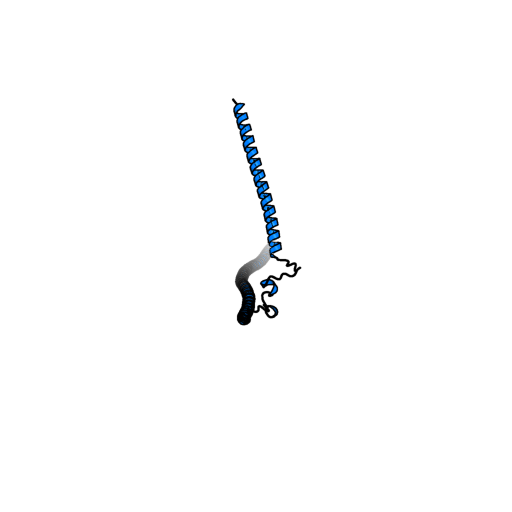
ATOM 594 O O . LEU A 1 74 ? 6.603 -1.301 -6.352 1.00 92.38 74 LEU A O 1
ATOM 598 N N . GLN A 1 75 ? 6.288 0.161 -4.681 1.00 90.56 75 GLN A N 1
ATOM 599 C CA . GLN A 1 75 ? 6.744 1.318 -5.455 1.00 90.56 75 GLN A CA 1
ATOM 600 C C . GLN A 1 75 ? 8.192 1.147 -5.923 1.00 90.56 75 GLN A C 1
ATOM 602 O O . GLN A 1 75 ? 8.492 1.404 -7.084 1.00 90.56 75 GLN A O 1
ATOM 607 N N . HIS A 1 76 ? 9.075 0.638 -5.059 1.00 89.56 76 HIS A N 1
ATOM 608 C CA . HIS A 1 76 ? 10.451 0.332 -5.445 1.00 89.56 76 HIS A CA 1
ATOM 609 C C . HIS A 1 76 ? 10.525 -0.735 -6.552 1.00 89.56 76 HIS A C 1
ATOM 611 O O . HIS A 1 76 ? 11.300 -0.590 -7.494 1.00 89.56 76 HIS A O 1
ATOM 617 N N . TYR A 1 77 ? 9.709 -1.792 -6.476 1.00 87.06 77 TYR A N 1
ATOM 618 C CA . TYR A 1 77 ? 9.626 -2.800 -7.540 1.00 87.06 77 TYR A CA 1
ATOM 619 C C . TYR A 1 77 ? 9.108 -2.227 -8.861 1.00 87.06 77 TYR A C 1
ATOM 621 O O . TYR A 1 77 ? 9.644 -2.576 -9.909 1.00 87.06 77 TYR A O 1
ATOM 629 N N . HIS A 1 78 ? 8.117 -1.333 -8.826 1.00 86.06 78 HIS A N 1
ATOM 630 C CA . HIS A 1 78 ? 7.655 -0.637 -10.027 1.00 86.06 78 HIS A CA 1
ATOM 631 C C . HIS A 1 78 ? 8.774 0.198 -10.655 1.00 86.06 78 HIS A C 1
ATOM 633 O O . HIS A 1 78 ? 9.049 0.025 -11.839 1.00 86.06 78 HIS A O 1
ATOM 639 N N . SER A 1 79 ? 9.510 0.983 -9.862 1.00 88.31 79 SER A N 1
ATOM 640 C CA . SER A 1 79 ? 10.663 1.744 -10.363 1.00 88.31 79 SER A CA 1
ATOM 641 C C . SER A 1 79 ? 11.751 0.847 -10.970 1.00 88.31 79 SER A C 1
ATOM 643 O O . SER A 1 79 ? 12.341 1.192 -11.992 1.00 88.31 79 SER A O 1
ATOM 645 N N . LEU A 1 80 ? 12.017 -0.324 -10.374 1.00 83.38 80 LEU A N 1
ATOM 646 C CA . LEU A 1 80 ? 12.941 -1.314 -10.942 1.00 83.38 80 LEU A CA 1
ATOM 647 C C . LEU A 1 80 ? 12.419 -1.916 -12.252 1.00 83.38 80 LEU A C 1
ATOM 649 O O . LEU A 1 80 ? 13.200 -2.133 -13.176 1.00 83.38 80 LEU A O 1
ATOM 653 N N . SER A 1 81 ? 11.117 -2.189 -12.342 1.00 81.88 81 SER A N 1
ATOM 654 C CA . SER A 1 81 ? 10.484 -2.680 -13.567 1.00 81.88 81 SER A CA 1
ATOM 655 C C . SER A 1 81 ? 10.590 -1.652 -14.693 1.00 81.88 81 SER A C 1
ATOM 657 O O . SER A 1 81 ? 10.928 -2.016 -15.817 1.00 81.88 81 SER A O 1
ATOM 659 N N . ASP A 1 82 ? 10.356 -0.374 -14.400 1.00 83.31 82 ASP A N 1
ATOM 660 C CA . ASP A 1 82 ? 10.490 0.707 -15.379 1.00 83.31 82 ASP A CA 1
ATOM 661 C C . ASP A 1 82 ? 11.940 0.831 -15.865 1.00 83.31 82 ASP A C 1
ATOM 663 O O . ASP A 1 82 ? 12.192 0.923 -17.069 1.00 83.31 82 ASP A O 1
ATOM 667 N N . LEU A 1 83 ? 12.910 0.721 -14.951 1.00 80.25 83 LEU A N 1
ATOM 668 C CA . LEU A 1 83 ? 14.329 0.690 -15.302 1.00 80.25 83 LEU A CA 1
ATOM 669 C C . LEU A 1 83 ? 14.675 -0.521 -16.185 1.00 80.25 83 LEU A C 1
ATOM 671 O O . LEU A 1 83 ? 15.393 -0.382 -17.179 1.00 80.25 83 LEU A O 1
ATOM 675 N N . ASN A 1 84 ? 14.141 -1.702 -15.877 1.00 79.94 84 ASN A N 1
ATOM 676 C CA . ASN A 1 84 ? 14.367 -2.904 -16.677 1.00 79.94 84 ASN A CA 1
ATOM 677 C C . ASN A 1 84 ? 13.772 -2.768 -18.089 1.00 79.94 84 ASN A C 1
ATOM 679 O O . ASN A 1 84 ? 14.420 -3.122 -19.071 1.00 79.94 84 ASN A O 1
ATOM 683 N N . ASN A 1 85 ? 12.587 -2.164 -18.210 1.00 80.44 85 ASN A N 1
ATOM 684 C CA . ASN A 1 85 ? 11.969 -1.865 -19.504 1.00 80.44 85 ASN A CA 1
ATOM 685 C C . ASN A 1 85 ? 12.824 -0.885 -20.325 1.00 80.44 85 ASN A C 1
ATOM 687 O O . ASN A 1 85 ? 13.028 -1.090 -21.522 1.00 80.44 85 ASN A O 1
ATOM 691 N N . THR A 1 86 ? 13.380 0.154 -19.690 1.00 82.44 86 THR A N 1
ATOM 692 C CA . THR A 1 86 ? 14.290 1.091 -20.376 1.00 82.44 86 THR A CA 1
ATOM 693 C C . THR A 1 86 ? 15.583 0.408 -20.825 1.00 82.44 86 THR A C 1
ATOM 695 O O . THR A 1 86 ? 16.051 0.661 -21.933 1.00 82.44 86 THR A O 1
ATOM 698 N N . THR A 1 87 ? 16.117 -0.511 -20.015 1.00 79.31 87 THR A N 1
ATOM 699 C CA . THR A 1 87 ? 17.316 -1.294 -20.345 1.00 79.31 87 THR A CA 1
ATOM 700 C C . THR A 1 87 ? 17.049 -2.219 -21.533 1.00 79.31 87 THR A C 1
ATOM 702 O O . THR A 1 87 ? 17.820 -2.217 -22.488 1.00 79.31 87 THR A O 1
ATOM 705 N N . GLY A 1 88 ? 15.906 -2.914 -21.541 1.00 80.62 88 GLY A N 1
ATOM 706 C CA . GLY A 1 88 ? 15.478 -3.729 -22.679 1.00 80.62 88 GLY A CA 1
ATOM 707 C C . GLY A 1 88 ? 15.347 -2.916 -23.969 1.00 80.62 88 GLY A C 1
ATOM 708 O O . GLY A 1 88 ? 15.842 -3.335 -25.014 1.00 80.62 88 GLY A O 1
ATOM 709 N N . ASN A 1 89 ? 14.769 -1.713 -23.903 1.00 83.50 89 ASN A N 1
ATOM 710 C CA . ASN A 1 89 ? 14.702 -0.819 -25.062 1.00 83.50 89 ASN A CA 1
ATOM 711 C C . ASN A 1 89 ? 16.101 -0.423 -25.562 1.00 83.50 89 ASN A C 1
ATOM 713 O O . ASN A 1 89 ? 16.360 -0.486 -26.765 1.00 83.50 89 ASN A O 1
ATOM 717 N N . ILE A 1 90 ? 17.021 -0.076 -24.658 1.00 84.81 90 ILE A N 1
ATOM 718 C CA . ILE A 1 90 ? 18.409 0.259 -25.015 1.00 84.81 90 ILE A CA 1
ATOM 719 C C . ILE A 1 90 ? 19.101 -0.922 -25.706 1.00 84.81 90 ILE A C 1
ATOM 721 O O . ILE A 1 90 ? 19.768 -0.725 -26.721 1.00 84.81 90 ILE A O 1
ATOM 725 N N . ASP A 1 91 ? 18.914 -2.146 -25.213 1.00 81.88 91 ASP A N 1
ATOM 726 C CA . ASP A 1 91 ? 19.506 -3.339 -25.824 1.00 81.88 91 ASP A CA 1
ATOM 727 C C . ASP A 1 91 ? 18.949 -3.611 -27.229 1.00 81.88 91 ASP A C 1
ATOM 729 O O . ASP A 1 91 ? 19.708 -3.976 -28.132 1.00 81.88 91 ASP A O 1
ATOM 733 N N . THR A 1 92 ? 17.653 -3.368 -27.459 1.00 84.56 92 THR A N 1
ATOM 734 C CA . THR A 1 92 ? 17.063 -3.504 -28.803 1.00 84.56 92 THR A CA 1
ATOM 735 C C . THR A 1 92 ? 17.604 -2.473 -29.792 1.00 84.56 92 THR A C 1
ATOM 737 O O . THR A 1 92 ? 17.942 -2.830 -30.922 1.00 84.56 92 THR A O 1
ATOM 740 N N . GLU A 1 93 ? 17.751 -1.212 -29.381 1.00 86.31 93 GLU A N 1
ATOM 741 C CA . GLU A 1 93 ? 18.327 -0.164 -30.231 1.00 86.31 93 GLU A CA 1
ATOM 742 C C . GLU A 1 93 ? 19.814 -0.416 -30.499 1.00 86.31 93 GLU A C 1
ATOM 744 O O . GLU A 1 93 ? 20.278 -0.305 -31.635 1.00 86.31 93 GLU A O 1
ATOM 749 N N . LYS A 1 94 ? 20.558 -0.871 -29.486 1.00 89.38 94 LYS A N 1
ATOM 750 C CA . LYS A 1 94 ? 21.947 -1.306 -29.650 1.00 89.38 94 LYS A CA 1
ATOM 751 C C . LYS A 1 94 ? 22.063 -2.439 -30.669 1.00 89.38 94 LYS A C 1
ATOM 753 O O . LYS A 1 94 ? 22.964 -2.402 -31.503 1.00 89.38 94 LYS A O 1
ATOM 758 N N . TRP A 1 95 ? 21.166 -3.427 -30.634 1.00 88.44 95 TRP A N 1
ATOM 759 C CA . TRP A 1 95 ? 21.169 -4.528 -31.601 1.00 88.44 95 TRP A CA 1
ATOM 760 C C . TRP A 1 95 ? 20.940 -4.034 -33.036 1.00 88.44 95 TRP A C 1
ATOM 762 O O . TRP A 1 95 ? 21.677 -4.434 -33.938 1.00 88.44 95 TRP A O 1
ATOM 772 N N . LYS A 1 96 ? 19.990 -3.109 -33.242 1.00 88.25 96 LYS A N 1
ATOM 773 C CA . LYS A 1 96 ? 19.740 -2.489 -34.556 1.00 88.25 96 LYS A CA 1
ATOM 774 C C . LYS A 1 96 ? 20.975 -1.761 -35.085 1.00 88.25 96 LYS A C 1
ATOM 776 O O . LYS A 1 96 ? 21.393 -2.025 -36.208 1.00 88.25 96 LYS A O 1
ATOM 781 N N . LEU A 1 97 ? 21.598 -0.917 -34.259 1.00 88.69 97 LEU A N 1
ATOM 782 C CA . LEU A 1 97 ? 22.801 -0.168 -34.639 1.00 88.69 97 LEU A CA 1
ATOM 783 C C . LEU A 1 97 ? 23.983 -1.095 -34.963 1.00 88.69 97 LEU A C 1
ATOM 785 O O . LEU A 1 97 ? 24.729 -0.860 -35.913 1.00 88.69 97 LEU A O 1
ATOM 789 N N . VAL A 1 98 ? 24.162 -2.179 -34.203 1.00 91.00 98 VAL A N 1
ATOM 790 C CA . VAL A 1 98 ? 25.209 -3.178 -34.479 1.00 91.00 98 VAL A CA 1
ATOM 791 C C . VAL A 1 98 ? 24.958 -3.894 -35.807 1.00 91.00 98 VAL A C 1
ATOM 793 O O . VAL A 1 98 ? 25.899 -4.136 -36.559 1.00 91.00 98 VAL A O 1
ATOM 796 N N . HIS A 1 99 ? 23.705 -4.220 -36.123 1.00 87.62 99 HIS A N 1
ATOM 797 C CA . HIS A 1 99 ? 23.385 -4.861 -37.394 1.00 87.62 99 HIS A CA 1
ATOM 798 C C . HIS A 1 99 ? 23.578 -3.908 -38.580 1.00 87.62 99 HIS A C 1
ATOM 800 O O . HIS A 1 99 ? 24.224 -4.273 -39.559 1.00 87.62 99 HIS A O 1
ATOM 806 N N . GLU A 1 100 ? 23.123 -2.660 -38.455 1.00 89.12 100 GLU A N 1
ATOM 807 C CA . GLU A 1 100 ? 23.313 -1.628 -39.478 1.00 89.12 100 GLU A CA 1
ATOM 808 C C . GLU A 1 100 ? 24.801 -1.358 -39.743 1.00 89.12 100 GLU A C 1
ATOM 810 O O . GLU A 1 100 ? 25.237 -1.325 -40.890 1.00 89.12 100 GLU A O 1
ATOM 815 N N . THR A 1 101 ? 25.617 -1.239 -38.692 1.00 87.56 101 THR A N 1
ATOM 816 C CA . THR A 1 101 ? 27.072 -1.057 -38.846 1.00 87.56 101 THR A CA 1
ATOM 817 C C . THR A 1 101 ? 27.754 -2.262 -39.492 1.00 87.56 101 THR A C 1
ATOM 819 O O . THR A 1 101 ? 28.714 -2.084 -40.247 1.00 87.56 101 THR A O 1
ATOM 822 N N . LEU A 1 102 ? 27.266 -3.480 -39.243 1.00 90.75 102 LEU A N 1
ATOM 823 C CA . LEU A 1 102 ? 27.769 -4.687 -39.895 1.00 90.75 102 LEU A CA 1
ATOM 824 C C . LEU A 1 102 ? 27.440 -4.698 -41.392 1.00 90.75 102 LEU A C 1
ATOM 826 O O . LEU A 1 102 ? 28.322 -4.980 -42.206 1.00 90.75 102 LEU A O 1
ATOM 830 N N . ASP A 1 103 ? 26.204 -4.365 -41.753 1.00 89.31 103 ASP A N 1
ATOM 831 C CA . ASP A 1 103 ? 25.780 -4.306 -43.151 1.00 89.31 103 ASP A CA 1
ATOM 832 C C . ASP A 1 103 ? 26.494 -3.176 -43.907 1.00 89.31 103 ASP A C 1
ATOM 834 O O . ASP A 1 103 ? 27.009 -3.409 -45.000 1.00 89.31 103 ASP A O 1
ATOM 838 N N . LEU A 1 104 ? 26.646 -1.995 -43.297 1.00 90.25 104 LEU A N 1
ATOM 839 C CA . LEU A 1 104 ? 27.435 -0.890 -43.859 1.00 90.25 104 LEU A CA 1
ATOM 840 C C . LEU A 1 104 ? 28.898 -1.279 -44.086 1.00 90.25 104 LEU A C 1
ATOM 842 O O . LEU A 1 104 ? 29.490 -0.915 -45.102 1.00 90.25 104 LEU A O 1
ATOM 846 N N . LYS A 1 105 ? 29.503 -2.022 -43.153 1.00 91.06 105 LYS A N 1
ATOM 847 C CA . LYS A 1 105 ? 30.880 -2.502 -43.306 1.00 91.06 105 LYS A CA 1
ATOM 848 C C . LYS A 1 105 ? 31.001 -3.465 -44.483 1.00 91.06 105 LYS A C 1
ATOM 850 O O . LYS A 1 105 ? 31.927 -3.337 -45.279 1.00 91.06 105 LYS A O 1
ATOM 855 N N . GLN A 1 106 ? 30.061 -4.398 -44.608 1.00 88.81 106 GLN A N 1
ATOM 856 C CA . GLN A 1 106 ? 30.040 -5.336 -45.725 1.00 88.81 106 GLN A CA 1
ATOM 857 C C . GLN A 1 106 ? 29.872 -4.608 -47.064 1.00 88.81 106 GLN A C 1
ATOM 859 O O . GLN A 1 106 ? 30.580 -4.913 -48.023 1.00 88.81 106 GLN A O 1
ATOM 864 N N . ASP A 1 107 ? 29.002 -3.603 -47.110 1.00 89.56 107 ASP A N 1
ATOM 865 C CA . ASP A 1 107 ? 28.805 -2.751 -48.280 1.00 89.56 107 ASP A CA 1
ATOM 866 C C . ASP A 1 107 ? 30.080 -1.977 -48.644 1.00 89.56 107 ASP A C 1
ATOM 868 O O . ASP A 1 107 ? 30.460 -1.912 -49.816 1.00 89.56 107 ASP A O 1
ATOM 872 N N . LEU A 1 108 ? 30.796 -1.449 -47.648 1.00 88.75 108 LEU A N 1
ATOM 873 C CA . LEU A 1 108 ? 32.078 -0.771 -47.838 1.00 88.75 108 LEU A CA 1
ATOM 874 C C . LEU A 1 108 ? 33.153 -1.723 -48.375 1.00 88.75 108 LEU A C 1
ATOM 876 O O . LEU A 1 108 ? 33.894 -1.352 -49.289 1.00 88.75 108 LEU A O 1
ATOM 880 N N . ASP A 1 109 ? 33.228 -2.950 -47.862 1.00 89.06 109 ASP A N 1
ATOM 881 C CA . ASP A 1 109 ? 34.155 -3.975 -48.351 1.00 89.06 109 ASP A CA 1
ATOM 882 C C . ASP A 1 109 ? 33.832 -4.358 -49.808 1.00 89.06 109 ASP A C 1
ATOM 884 O O . ASP A 1 109 ? 34.733 -4.447 -50.654 1.00 89.06 109 ASP A O 1
ATOM 888 N N . CYS A 1 110 ? 32.544 -4.499 -50.140 1.00 87.75 110 CYS A N 1
ATOM 889 C CA . CYS A 1 110 ? 32.065 -4.734 -51.502 1.00 87.75 110 CYS A CA 1
ATOM 890 C C . CYS A 1 110 ? 32.435 -3.582 -52.448 1.00 87.75 110 CYS A C 1
ATOM 892 O O . CYS A 1 110 ? 32.972 -3.829 -53.532 1.00 87.75 110 CYS A O 1
ATOM 894 N N . LEU A 1 111 ? 32.223 -2.330 -52.034 1.00 88.38 111 LEU A N 1
ATOM 895 C CA . LEU A 1 111 ? 32.610 -1.142 -52.801 1.00 88.38 111 LEU A CA 1
ATOM 896 C C . LEU A 1 111 ? 34.126 -1.040 -52.977 1.00 88.38 111 LEU A C 1
ATOM 898 O O . LEU A 1 111 ? 34.609 -0.749 -54.070 1.00 88.38 111 LEU A O 1
ATOM 902 N N . THR A 1 112 ? 34.891 -1.323 -51.927 1.00 88.56 112 THR A N 1
ATOM 903 C CA . THR A 1 112 ? 36.357 -1.291 -51.960 1.00 88.56 112 THR A CA 1
ATOM 904 C C . THR A 1 112 ? 36.897 -2.335 -52.933 1.00 88.56 112 THR A C 1
ATOM 906 O O . THR A 1 112 ? 37.758 -2.035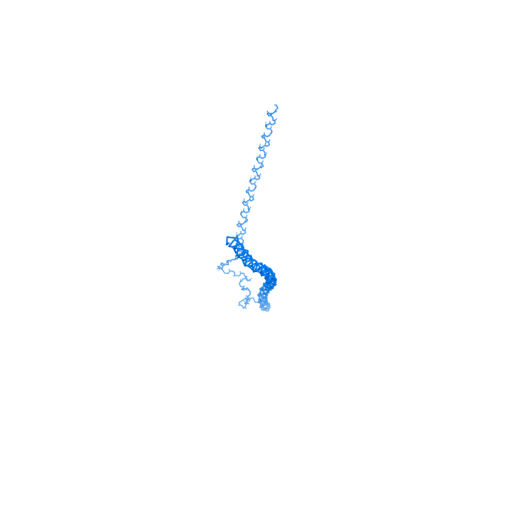 -53.765 1.00 88.56 112 THR A O 1
ATOM 909 N N . SER A 1 113 ? 36.354 -3.553 -52.883 1.00 87.25 113 SER A N 1
ATOM 910 C CA . SER A 1 113 ? 36.660 -4.622 -53.836 1.00 87.25 113 SER A CA 1
ATOM 911 C C . SER A 1 113 ? 36.310 -4.211 -55.269 1.00 87.25 113 SER A C 1
ATOM 913 O O . SER A 1 113 ? 37.154 -4.305 -56.164 1.00 87.25 113 SER A O 1
ATOM 915 N N . PHE A 1 114 ? 35.113 -3.658 -55.478 1.00 88.19 114 PHE A N 1
ATOM 916 C CA . PHE A 1 114 ? 34.651 -3.175 -56.777 1.00 88.19 114 PHE A CA 1
ATOM 917 C C . PHE A 1 114 ? 35.570 -2.096 -57.365 1.00 88.19 114 PHE A C 1
ATOM 919 O O . PHE A 1 114 ? 36.021 -2.228 -58.503 1.00 88.19 114 PHE A O 1
ATOM 926 N N . ILE A 1 115 ? 35.931 -1.077 -56.579 1.00 88.12 115 ILE A N 1
ATOM 927 C CA . ILE A 1 115 ? 36.852 -0.011 -56.999 1.00 88.12 115 ILE A CA 1
ATOM 928 C C . ILE A 1 115 ? 38.223 -0.591 -57.352 1.00 88.12 115 ILE A C 1
ATOM 930 O O . ILE A 1 115 ? 38.818 -0.205 -58.358 1.00 88.12 115 ILE A O 1
ATOM 934 N N . ASN A 1 116 ? 38.738 -1.532 -56.560 1.00 87.31 116 ASN A N 1
ATOM 935 C CA . ASN A 1 116 ? 40.030 -2.160 -56.833 1.00 87.31 116 ASN A CA 1
ATOM 936 C C . ASN A 1 116 ? 40.014 -2.986 -58.128 1.00 87.31 116 ASN A C 1
ATOM 938 O O . ASN A 1 116 ? 40.982 -2.948 -58.890 1.00 87.31 116 ASN A O 1
ATOM 942 N N . ILE A 1 117 ? 38.919 -3.695 -58.414 1.00 86.69 117 ILE A N 1
ATOM 943 C CA . ILE A 1 117 ? 38.734 -4.430 -59.672 1.00 86.69 117 ILE A CA 1
ATOM 944 C C . ILE A 1 117 ? 38.626 -3.455 -60.849 1.00 86.69 117 ILE A C 1
ATOM 946 O O . ILE A 1 117 ? 39.309 -3.646 -61.857 1.00 86.69 117 ILE A O 1
ATOM 950 N N . ALA A 1 118 ? 37.836 -2.387 -60.720 1.00 86.19 118 ALA A N 1
ATOM 951 C CA . ALA A 1 118 ? 37.687 -1.369 -61.757 1.00 86.19 118 ALA A CA 1
ATOM 952 C C . ALA A 1 118 ? 39.019 -0.664 -62.058 1.00 86.19 118 ALA A C 1
ATOM 954 O O . ALA A 1 118 ? 39.382 -0.509 -63.222 1.00 86.19 118 ALA A O 1
ATOM 955 N N . LYS A 1 119 ? 39.812 -0.333 -61.028 1.00 87.56 119 LYS A N 1
ATOM 956 C CA . LYS A 1 119 ? 41.166 0.229 -61.182 1.00 87.56 119 LYS A CA 1
ATOM 957 C C . LYS A 1 119 ? 42.118 -0.710 -61.925 1.00 87.56 119 LYS A C 1
ATOM 959 O O . LYS A 1 119 ? 42.911 -0.243 -62.732 1.00 87.56 119 LYS A O 1
ATOM 964 N N . ARG A 1 120 ? 42.054 -2.020 -61.660 1.00 89.38 120 ARG A N 1
ATOM 965 C CA . ARG A 1 120 ? 42.922 -3.021 -62.312 1.00 89.38 120 ARG A CA 1
ATOM 966 C C . ARG A 1 120 ? 42.508 -3.331 -63.749 1.00 89.38 120 ARG A C 1
ATOM 968 O O . ARG A 1 120 ? 43.365 -3.607 -64.578 1.00 89.38 120 ARG A O 1
ATOM 975 N N . THR A 1 121 ? 41.208 -3.332 -64.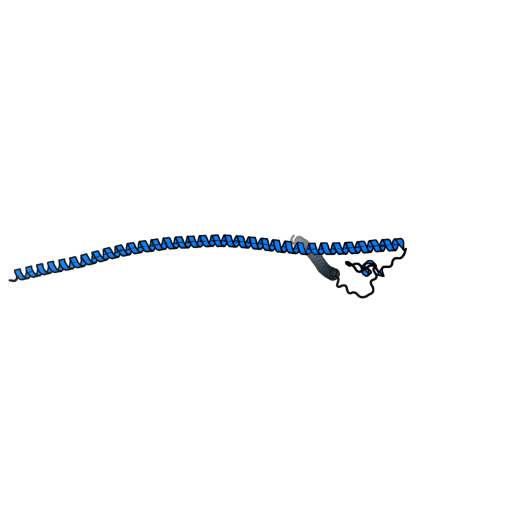032 1.00 86.44 121 THR A N 1
ATOM 976 C CA . THR A 1 121 ? 40.651 -3.772 -65.324 1.00 86.44 121 THR A CA 1
ATOM 977 C C . THR A 1 121 ? 40.294 -2.621 -66.264 1.00 86.44 121 THR A C 1
ATOM 979 O O . THR A 1 121 ? 40.047 -2.856 -67.446 1.00 86.44 121 THR A O 1
ATOM 982 N N . GLY A 1 122 ? 40.228 -1.389 -65.752 1.00 82.38 122 GLY A N 1
ATOM 983 C CA . GLY A 1 122 ? 39.787 -0.202 -66.486 1.00 82.38 122 GLY A CA 1
ATOM 984 C C . GLY A 1 122 ? 38.290 -0.182 -66.821 1.00 82.38 122 GLY A C 1
ATOM 985 O O . GLY A 1 122 ? 37.850 0.704 -67.549 1.00 82.38 122 GLY A O 1
ATOM 986 N N . LYS A 1 123 ? 37.497 -1.146 -66.328 1.00 81.12 123 LYS A N 1
ATOM 987 C CA . LYS A 1 123 ? 36.063 -1.279 -66.626 1.00 81.12 123 LYS A CA 1
ATOM 988 C C . LYS A 1 123 ? 35.230 -1.216 -65.347 1.00 81.12 123 LYS A C 1
ATOM 990 O O . LYS A 1 123 ? 35.504 -1.928 -64.386 1.00 81.12 123 LYS A O 1
ATOM 995 N N . TRP A 1 124 ? 34.177 -0.404 -65.368 1.00 79.88 124 TRP A N 1
ATOM 996 C CA . TRP A 1 124 ? 33.213 -0.263 -64.276 1.00 79.88 124 TRP A CA 1
ATOM 997 C C . TRP A 1 124 ? 31.982 -1.138 -64.556 1.00 79.88 124 TRP A C 1
ATOM 999 O O . TRP A 1 124 ? 31.038 -0.687 -65.195 1.00 79.88 124 TRP A O 1
ATOM 1009 N N . ASP A 1 125 ? 32.004 -2.406 -64.130 1.00 78.12 125 ASP A N 1
ATOM 1010 C CA . ASP A 1 125 ? 30.857 -3.323 -64.274 1.00 78.12 125 ASP A CA 1
ATOM 1011 C C . ASP A 1 125 ? 30.058 -3.432 -62.970 1.00 78.12 125 ASP A C 1
ATOM 1013 O O . ASP A 1 125 ? 30.372 -4.218 -62.075 1.00 78.12 125 ASP A O 1
ATOM 1017 N N . THR A 1 126 ? 29.010 -2.625 -62.864 1.00 75.00 126 THR A N 1
ATOM 1018 C CA . THR A 1 126 ? 28.196 -2.483 -61.652 1.00 75.00 126 THR A CA 1
ATOM 1019 C C . THR A 1 126 ? 27.212 -3.633 -61.441 1.00 75.00 126 THR A C 1
ATOM 1021 O O . THR A 1 126 ? 26.659 -3.756 -60.352 1.00 75.00 126 THR A O 1
ATOM 1024 N N . LYS A 1 127 ? 27.034 -4.535 -62.419 1.00 73.00 127 LYS A N 1
ATOM 1025 C CA . LYS A 1 127 ? 26.052 -5.638 -62.356 1.00 73.00 127 LYS A CA 1
ATOM 1026 C C . LYS A 1 127 ? 26.322 -6.651 -61.241 1.00 73.00 127 LYS A C 1
ATOM 1028 O O . LYS A 1 127 ? 25.443 -7.432 -60.892 1.00 73.00 127 LYS A O 1
ATOM 1033 N N . ARG A 1 128 ? 27.548 -6.671 -60.712 1.00 69.31 128 ARG A N 1
ATOM 1034 C CA . ARG A 1 128 ? 27.979 -7.573 -59.632 1.00 69.31 128 ARG A CA 1
ATOM 1035 C C . ARG A 1 128 ? 28.017 -6.906 -58.260 1.00 69.31 128 ARG A C 1
ATOM 1037 O O . ARG A 1 128 ? 28.306 -7.582 -57.278 1.00 69.31 128 ARG A O 1
ATOM 1044 N N . LEU A 1 129 ? 27.768 -5.600 -58.189 1.00 77.12 129 LEU A N 1
ATOM 1045 C CA . LEU A 1 129 ? 27.745 -4.875 -56.931 1.00 77.12 129 LEU A CA 1
ATOM 1046 C C . LEU A 1 129 ? 26.362 -5.057 -56.300 1.00 77.12 129 LEU A C 1
ATOM 1048 O O . LEU A 1 129 ? 25.355 -4.631 -56.856 1.00 77.12 129 LEU A O 1
ATOM 1052 N N . GLN A 1 130 ? 26.319 -5.724 -55.154 1.00 76.62 130 GLN A N 1
ATOM 1053 C CA . GLN A 1 130 ? 25.116 -5.855 -54.341 1.00 76.62 130 GLN A CA 1
ATOM 1054 C C . GLN A 1 130 ? 25.424 -5.256 -52.981 1.00 76.62 130 GLN A C 1
ATOM 1056 O O . GLN A 1 130 ? 26.383 -5.664 -52.330 1.00 76.62 130 GLN A O 1
ATOM 1061 N N . LEU A 1 131 ? 24.627 -4.269 -52.598 1.00 81.69 131 LEU A N 1
ATOM 1062 C CA . LEU A 1 131 ? 24.734 -3.576 -51.327 1.00 81.69 131 LEU A CA 1
ATOM 1063 C C . LEU A 1 131 ? 23.456 -3.847 -50.543 1.00 81.69 131 LEU A C 1
ATOM 1065 O O . LEU A 1 131 ? 22.361 -3.853 -51.112 1.00 81.69 131 LEU A O 1
ATOM 1069 N N . LYS A 1 132 ? 23.609 -4.114 -49.254 1.00 80.50 132 LYS A N 1
ATOM 1070 C CA . LYS A 1 132 ? 22.527 -4.476 -48.345 1.00 80.50 132 LYS A CA 1
ATOM 1071 C C . LYS A 1 132 ? 21.768 -3.262 -47.835 1.00 80.50 132 LYS A C 1
ATOM 1073 O O . LYS A 1 132 ? 20.555 -3.333 -47.664 1.00 80.50 132 LYS A O 1
ATOM 1078 N N . THR A 1 133 ? 22.472 -2.161 -47.597 1.00 79.06 133 THR A N 1
ATOM 1079 C CA . THR A 1 133 ? 21.893 -0.957 -46.990 1.00 79.06 133 THR A CA 1
ATOM 1080 C C . THR A 1 133 ? 21.194 -0.070 -48.011 1.00 79.06 133 THR A C 1
ATOM 1082 O O . THR A 1 133 ? 20.147 0.508 -47.717 1.00 79.06 133 THR A O 1
ATOM 1085 N N . LEU A 1 134 ? 21.723 0.016 -49.234 1.00 74.31 134 LEU A N 1
ATOM 1086 C CA . LEU A 1 134 ? 21.144 0.840 -50.288 1.00 74.31 134 LEU A CA 1
ATOM 1087 C C . LEU A 1 134 ? 21.344 0.196 -51.664 1.00 74.31 134 LEU A C 1
ATOM 1089 O O . LEU A 1 134 ? 22.482 -0.093 -52.023 1.00 74.31 134 LEU A O 1
ATOM 1093 N N . PRO A 1 135 ? 20.292 0.017 -52.484 1.00 66.12 135 PRO A N 1
ATOM 1094 C CA . PRO A 1 135 ? 20.459 -0.539 -53.820 1.00 66.12 135 PRO A CA 1
ATOM 1095 C C . PRO A 1 135 ? 21.358 0.360 -54.674 1.00 66.12 135 PRO A C 1
ATOM 1097 O O . PRO A 1 135 ? 21.246 1.588 -54.648 1.00 66.12 135 PRO A O 1
ATOM 1100 N N . VAL A 1 136 ? 22.223 -0.269 -55.468 1.00 59.38 136 VAL A N 1
ATOM 1101 C CA . VAL A 1 136 ? 23.217 0.396 -56.326 1.00 59.38 136 VAL A CA 1
ATOM 1102 C C . VAL A 1 136 ? 22.576 1.421 -57.271 1.00 59.38 136 VAL A C 1
ATOM 1104 O O . VAL A 1 136 ? 23.157 2.478 -57.514 1.00 59.38 136 VAL A O 1
ATOM 1107 N N . ASP A 1 137 ? 21.339 1.182 -57.706 1.00 60.16 137 ASP A N 1
ATOM 1108 C CA . ASP A 1 137 ? 20.573 2.087 -58.572 1.00 60.16 137 ASP A CA 1
ATOM 1109 C C . ASP A 1 137 ? 20.293 3.456 -57.924 1.00 60.16 137 ASP A C 1
ATOM 1111 O O . ASP A 1 137 ? 20.293 4.480 -58.609 1.00 60.16 137 ASP A O 1
ATOM 1115 N N . ARG A 1 138 ? 20.150 3.510 -56.588 1.00 62.44 138 ARG A N 1
ATOM 1116 C CA . ARG A 1 138 ? 20.033 4.777 -55.840 1.00 62.44 138 ARG A CA 1
ATOM 1117 C C . ARG A 1 138 ? 21.359 5.526 -55.715 1.00 62.44 138 ARG A C 1
ATOM 1119 O O . ARG A 1 138 ? 21.336 6.740 -55.555 1.00 62.44 138 ARG A O 1
ATOM 1126 N N . ILE A 1 139 ? 22.491 4.826 -55.770 1.00 61.88 139 ILE A N 1
ATOM 1127 C CA . ILE A 1 139 ? 23.832 5.422 -55.644 1.00 61.88 139 ILE A CA 1
ATOM 1128 C C . ILE A 1 139 ? 24.299 5.989 -56.986 1.00 61.88 139 ILE A C 1
ATOM 1130 O O . ILE A 1 139 ? 24.934 7.037 -57.030 1.00 61.88 139 ILE A O 1
ATOM 1134 N N . ILE A 1 140 ? 23.969 5.304 -58.084 1.00 61.56 140 ILE A N 1
ATOM 1135 C CA . ILE A 1 140 ? 24.379 5.684 -59.444 1.00 61.56 140 ILE A CA 1
ATOM 1136 C C . ILE A 1 140 ? 23.413 6.714 -60.062 1.00 61.56 140 ILE A C 1
ATOM 1138 O O . ILE A 1 140 ? 23.747 7.359 -61.052 1.00 61.56 140 ILE A O 1
ATOM 1142 N N . GLY A 1 141 ? 22.241 6.932 -59.454 1.00 52.31 141 GLY A N 1
ATOM 1143 C CA . GLY A 1 141 ? 21.283 7.945 -59.904 1.00 52.31 141 GLY A CA 1
ATOM 1144 C C . GLY A 1 141 ? 20.501 7.542 -61.155 1.00 52.31 141 GLY A C 1
ATOM 1145 O O . GLY A 1 141 ? 19.987 8.409 -61.856 1.00 52.31 141 GLY A O 1
ATOM 1146 N N . ILE A 1 142 ? 20.378 6.241 -61.443 1.00 49.81 142 ILE A N 1
ATOM 1147 C CA . ILE A 1 142 ? 19.500 5.756 -62.515 1.00 49.81 142 ILE A CA 1
ATOM 1148 C C . ILE A 1 142 ? 18.093 5.635 -61.929 1.00 49.81 142 ILE A C 1
ATOM 1150 O O . ILE A 1 142 ? 17.633 4.561 -61.546 1.00 49.81 142 ILE A O 1
ATOM 1154 N N . THR A 1 143 ? 17.405 6.766 -61.808 1.00 43.75 143 THR A N 1
ATOM 1155 C CA . THR A 1 143 ? 15.963 6.778 -61.562 1.00 43.75 143 THR A CA 1
ATOM 1156 C C . THR A 1 143 ? 15.254 6.430 -62.864 1.00 43.75 143 THR A C 1
ATOM 1158 O O . THR A 1 143 ? 14.899 7.317 -63.636 1.00 43.75 143 THR A O 1
ATOM 1161 N N . ASN A 1 144 ? 15.060 5.136 -63.115 1.00 46.44 144 ASN A N 1
ATOM 1162 C CA . ASN A 1 144 ? 14.013 4.708 -64.032 1.00 46.44 144 ASN A CA 1
ATOM 1163 C C . ASN A 1 144 ? 12.664 4.910 -63.324 1.00 46.44 144 ASN A C 1
ATOM 1165 O O . ASN A 1 144 ? 12.453 4.414 -62.220 1.00 46.44 144 ASN A O 1
ATOM 1169 N N . ASP A 1 145 ? 11.832 5.721 -63.966 1.00 45.91 145 ASP A N 1
ATOM 1170 C CA . ASP A 1 145 ? 10.442 6.099 -63.715 1.00 45.91 145 ASP A CA 1
ATOM 1171 C C . ASP A 1 145 ? 9.632 5.362 -62.620 1.00 45.91 145 ASP A C 1
ATOM 1173 O O . ASP A 1 145 ? 9.576 4.137 -62.538 1.00 45.91 145 ASP A O 1
ATOM 1177 N N . ASN A 1 146 ? 8.844 6.162 -61.885 1.00 45.25 146 ASN A N 1
ATOM 1178 C CA . ASN A 1 146 ? 7.633 5.766 -61.146 1.00 45.25 146 ASN A CA 1
ATOM 1179 C C . ASN A 1 146 ? 7.766 4.945 -59.851 1.00 45.25 146 ASN A C 1
ATOM 1181 O O . ASN A 1 146 ? 6.961 4.052 -59.586 1.00 45.25 146 ASN A O 1
ATOM 1185 N N . ILE A 1 147 ? 8.649 5.344 -58.934 1.00 47.25 147 ILE A N 1
ATOM 1186 C CA . ILE A 1 147 ? 8.432 5.025 -57.514 1.00 47.25 147 ILE A CA 1
ATOM 1187 C C . ILE A 1 147 ? 7.938 6.288 -56.816 1.00 47.25 147 ILE A C 1
ATOM 1189 O O . ILE A 1 147 ? 8.718 7.179 -56.481 1.00 47.25 147 ILE A O 1
ATOM 1193 N N . GLN A 1 148 ? 6.623 6.345 -56.583 1.00 49.91 148 GLN A N 1
ATOM 1194 C CA . GLN A 1 148 ? 6.018 7.183 -55.551 1.00 49.91 148 GLN A CA 1
ATOM 1195 C C . GLN A 1 148 ? 6.614 6.775 -54.199 1.00 49.91 148 GLN A C 1
ATOM 1197 O O . GLN A 1 148 ? 6.059 5.973 -53.450 1.00 49.91 148 GLN A O 1
ATOM 1202 N N . ILE A 1 149 ? 7.789 7.310 -53.882 1.00 51.06 149 ILE A N 1
ATOM 1203 C CA . ILE A 1 149 ? 8.299 7.291 -52.524 1.00 51.06 149 ILE A CA 1
ATOM 1204 C C . ILE A 1 149 ? 7.385 8.259 -51.776 1.00 51.06 149 ILE A C 1
ATOM 1206 O O . ILE A 1 149 ? 7.532 9.474 -51.900 1.00 51.06 149 ILE A O 1
ATOM 1210 N N . SER A 1 150 ? 6.416 7.727 -51.026 1.00 52.00 150 SER A N 1
ATOM 1211 C CA . SER A 1 150 ? 5.742 8.460 -49.952 1.00 52.00 150 SER A CA 1
ATOM 1212 C C . SER A 1 150 ? 6.807 8.830 -48.917 1.00 52.00 150 SER A C 1
ATOM 1214 O O . SER A 1 150 ? 6.949 8.176 -47.886 1.00 52.00 150 SER A O 1
ATOM 1216 N N . ASN A 1 151 ? 7.612 9.842 -49.237 1.00 57.09 151 ASN A N 1
ATOM 1217 C CA . ASN A 1 151 ? 8.697 10.318 -48.407 1.00 57.09 151 ASN A CA 1
ATOM 1218 C C . ASN A 1 151 ? 8.051 10.985 -47.186 1.00 57.09 151 ASN A C 1
ATOM 1220 O O . ASN A 1 151 ? 7.344 11.981 -47.361 1.00 57.09 151 ASN A O 1
ATOM 1224 N N . PRO A 1 152 ? 8.267 10.483 -45.957 1.00 62.00 152 PRO A N 1
ATOM 1225 C CA . PRO A 1 152 ? 7.753 11.126 -44.746 1.00 62.00 152 PRO A CA 1
ATOM 1226 C C . PRO A 1 152 ? 8.234 12.581 -44.643 1.00 62.00 152 PRO A C 1
ATOM 1228 O O . PRO A 1 152 ? 7.500 13.445 -44.179 1.00 62.00 152 PRO A O 1
ATOM 1231 N N . LEU A 1 153 ? 9.408 12.871 -45.211 1.00 64.00 153 LEU A N 1
ATOM 1232 C CA . LEU A 1 153 ? 9.945 14.218 -45.362 1.00 64.00 153 LEU A CA 1
ATOM 1233 C C . LEU A 1 153 ? 9.069 15.131 -46.240 1.00 64.00 153 LEU A C 1
ATOM 1235 O O . LEU A 1 153 ? 8.990 16.319 -45.976 1.00 64.00 153 LEU A O 1
ATOM 1239 N N . HIS A 1 154 ? 8.384 14.602 -47.257 1.00 67.56 154 HIS A N 1
ATOM 1240 C CA . HIS A 1 154 ? 7.516 15.404 -48.124 1.00 67.56 154 HIS A CA 1
ATOM 1241 C C . HIS A 1 154 ? 6.219 15.803 -47.408 1.00 67.56 154 HIS A C 1
ATOM 1243 O O . HIS A 1 154 ? 5.786 16.942 -47.527 1.00 67.56 154 HIS A O 1
ATOM 1249 N N . LYS A 1 155 ? 5.654 14.902 -46.590 1.00 73.62 155 LYS A N 1
ATOM 1250 C CA . LYS A 1 155 ? 4.509 15.221 -45.717 1.00 73.62 155 LYS A CA 1
ATOM 1251 C C . LYS A 1 155 ? 4.890 16.220 -44.622 1.00 73.62 155 LYS A C 1
ATOM 1253 O O . LYS A 1 155 ? 4.119 17.125 -44.327 1.00 73.62 155 LYS A O 1
ATOM 1258 N N . GLU A 1 156 ? 6.086 16.078 -44.053 1.00 80.94 156 GLU A N 1
ATOM 1259 C CA . GLU A 1 156 ? 6.634 17.009 -43.060 1.00 80.94 156 GLU A CA 1
ATOM 1260 C C . GLU A 1 156 ? 6.885 18.402 -43.666 1.00 80.94 156 GLU A C 1
ATOM 1262 O O . GLU A 1 156 ? 6.544 19.408 -43.051 1.00 80.94 156 GLU A O 1
ATOM 1267 N N . ILE A 1 157 ? 7.440 18.471 -44.882 1.00 79.75 157 ILE A N 1
ATOM 1268 C CA . ILE A 1 157 ? 7.638 19.731 -45.614 1.00 79.75 157 ILE A CA 1
ATOM 1269 C C . ILE A 1 157 ? 6.287 20.370 -45.942 1.00 79.75 157 ILE A C 1
ATOM 1271 O O . ILE A 1 157 ? 6.098 21.538 -45.635 1.00 79.75 157 ILE A O 1
ATOM 1275 N N . GLN A 1 158 ? 5.321 19.599 -46.445 1.00 83.94 158 GLN A N 1
ATOM 1276 C CA . GLN A 1 158 ? 3.981 20.106 -46.739 1.00 83.94 158 GLN A CA 1
ATOM 1277 C C . GLN A 1 158 ? 3.286 20.666 -45.487 1.00 83.94 158 GLN A C 1
ATOM 1279 O O . GLN A 1 158 ? 2.749 21.769 -45.520 1.00 83.94 158 GLN A O 1
ATOM 1284 N N . TYR A 1 159 ? 3.352 19.957 -44.357 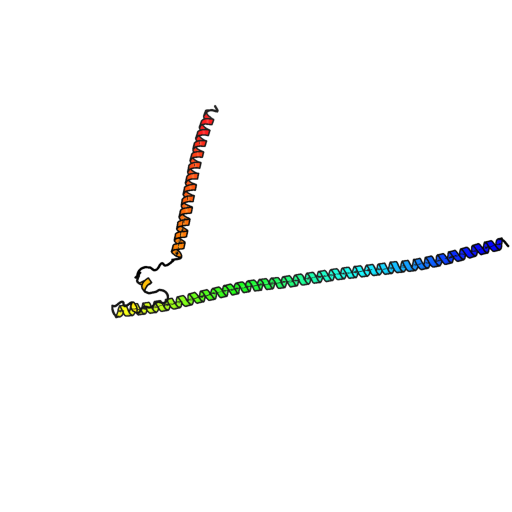1.00 86.56 159 TYR A N 1
ATOM 1285 C CA . TYR A 1 159 ? 2.789 20.439 -43.093 1.00 86.56 159 TYR A CA 1
ATOM 1286 C C . TYR A 1 159 ? 3.483 21.715 -42.593 1.00 86.56 159 TYR A C 1
ATOM 1288 O O . TYR A 1 159 ? 2.843 22.618 -42.047 1.00 86.56 159 TYR A O 1
ATOM 1296 N N . ARG A 1 160 ? 4.804 21.815 -42.779 1.00 87.00 160 ARG A N 1
ATOM 1297 C CA . ARG A 1 160 ? 5.557 23.033 -42.454 1.00 87.00 160 ARG A CA 1
ATOM 1298 C C . ARG A 1 160 ? 5.186 24.187 -43.377 1.00 87.00 160 ARG A C 1
ATOM 1300 O O . ARG A 1 160 ? 5.021 25.291 -42.871 1.00 87.00 160 ARG A O 1
ATOM 1307 N N . ASP A 1 161 ? 4.991 23.941 -44.666 1.00 90.81 161 ASP A N 1
ATOM 1308 C CA . ASP A 1 161 ? 4.568 24.957 -45.632 1.00 90.81 161 ASP A CA 1
ATOM 1309 C C . ASP A 1 161 ? 3.155 25.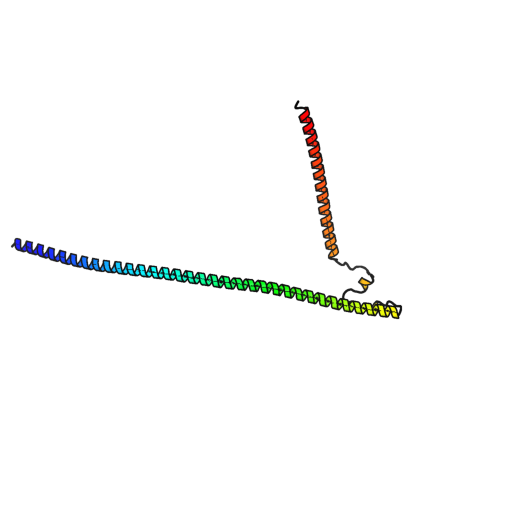474 -45.321 1.00 90.81 161 ASP A C 1
ATOM 1311 O O . ASP A 1 161 ? 2.924 26.684 -45.323 1.00 90.81 161 ASP A O 1
ATOM 1315 N N . GLU A 1 162 ? 2.230 24.589 -44.939 1.00 91.88 162 GLU A N 1
ATOM 1316 C CA . GLU A 1 162 ? 0.892 24.964 -44.461 1.00 91.88 162 GLU A CA 1
ATOM 1317 C C . GLU A 1 162 ? 0.970 25.810 -43.179 1.00 91.88 162 GLU A C 1
ATOM 1319 O O . GLU A 1 162 ? 0.322 26.854 -43.066 1.00 91.88 162 GLU A O 1
ATOM 1324 N N . ARG A 1 163 ? 1.823 25.422 -42.220 1.00 93.50 163 ARG A N 1
ATOM 1325 C CA . ARG A 1 163 ? 2.048 26.204 -40.994 1.00 93.50 163 ARG A CA 1
ATOM 1326 C C . ARG A 1 163 ? 2.647 27.581 -41.299 1.00 93.50 163 ARG A C 1
ATOM 1328 O O . ARG A 1 163 ? 2.247 28.568 -40.682 1.00 93.50 163 ARG A O 1
ATOM 1335 N N . ILE A 1 164 ? 3.592 27.653 -42.235 1.00 93.81 164 ILE A N 1
ATOM 1336 C CA . ILE A 1 164 ? 4.216 28.906 -42.672 1.00 93.81 164 ILE A CA 1
ATOM 1337 C C . ILE A 1 164 ? 3.164 29.829 -43.294 1.00 93.81 164 ILE A C 1
ATOM 1339 O O . ILE A 1 164 ? 3.144 31.009 -42.952 1.00 93.81 164 ILE A O 1
ATOM 1343 N N . GLN A 1 165 ? 2.254 29.312 -44.124 1.00 93.06 165 GLN A N 1
ATOM 1344 C CA . GLN A 1 165 ? 1.170 30.118 -44.702 1.00 93.06 165 GLN A CA 1
ATOM 1345 C C . GLN A 1 165 ? 0.236 30.700 -43.634 1.00 93.06 165 GLN A C 1
ATOM 1347 O O . GLN A 1 165 ? -0.108 31.880 -43.701 1.00 93.06 165 GLN A O 1
ATOM 1352 N N . VAL A 1 166 ? -0.137 29.909 -42.622 1.00 93.75 166 VAL A N 1
ATOM 1353 C CA . VAL A 1 166 ? -0.979 30.392 -41.512 1.00 93.75 166 VAL A CA 1
ATOM 1354 C C . VAL A 1 166 ? -0.280 31.513 -40.744 1.00 93.75 166 VAL A C 1
ATOM 1356 O O . VAL A 1 166 ? -0.872 32.568 -40.520 1.00 93.75 166 VAL A O 1
ATOM 1359 N N . LEU A 1 167 ? 0.994 31.323 -40.394 1.00 92.56 167 LEU A N 1
ATOM 1360 C CA . LEU A 1 167 ? 1.772 32.334 -39.674 1.00 92.56 167 LEU A CA 1
ATOM 1361 C C . LEU A 1 167 ? 1.980 33.606 -40.510 1.00 92.56 167 LEU A C 1
ATOM 1363 O O . LEU A 1 167 ? 1.935 34.711 -39.973 1.00 92.56 167 LEU A O 1
ATOM 1367 N N . GLN A 1 168 ? 2.167 33.480 -41.825 1.00 91.75 168 GLN A N 1
ATOM 1368 C CA . GLN A 1 168 ? 2.250 34.630 -42.729 1.00 91.75 168 GLN A CA 1
ATOM 1369 C C . GLN A 1 168 ? 0.933 35.415 -42.770 1.00 91.75 168 GLN A C 1
ATOM 1371 O O . GLN A 1 168 ? 0.960 36.644 -42.704 1.00 91.75 168 GLN A O 1
ATOM 1376 N N . ALA A 1 169 ? -0.214 34.730 -42.809 1.00 91.81 169 ALA A N 1
ATOM 1377 C CA . ALA A 1 169 ? -1.522 35.379 -42.757 1.00 91.81 169 ALA A CA 1
ATOM 1378 C C . ALA A 1 169 ? -1.763 36.100 -41.418 1.00 91.81 169 ALA A C 1
ATOM 1380 O O . ALA A 1 169 ? -2.299 37.209 -41.400 1.00 91.81 169 ALA A O 1
ATOM 1381 N N . GLU A 1 170 ? -1.332 35.510 -40.302 1.00 92.94 170 GLU A N 1
ATOM 1382 C CA . GLU A 1 170 ? -1.442 36.114 -38.970 1.00 92.94 170 GLU A CA 1
ATOM 1383 C C . GLU A 1 170 ? -0.566 37.370 -38.833 1.00 92.94 170 GLU A C 1
ATOM 1385 O O . GLU A 1 170 ? -1.028 38.404 -38.346 1.00 92.94 170 GLU A O 1
ATOM 1390 N N . ILE A 1 171 ? 0.669 37.334 -39.347 1.00 92.62 171 ILE A N 1
ATOM 1391 C CA . ILE A 1 171 ? 1.550 38.511 -39.401 1.00 92.62 171 ILE A CA 1
ATOM 1392 C C . ILE A 1 171 ? 0.917 39.636 -40.232 1.00 92.62 171 ILE A C 1
ATOM 1394 O O . ILE A 1 171 ? 0.973 40.802 -39.833 1.00 92.62 171 ILE A O 1
ATOM 1398 N N . GLU A 1 172 ? 0.294 39.311 -41.365 1.00 93.56 172 GLU A N 1
ATOM 1399 C CA . GLU A 1 172 ? -0.379 40.295 -42.219 1.00 93.56 172 GLU A CA 1
ATOM 1400 C C . GLU A 1 172 ? -1.579 40.940 -41.499 1.00 93.56 172 GLU A C 1
ATOM 1402 O O . GLU A 1 172 ? -1.765 42.160 -41.545 1.00 93.56 172 GLU A O 1
ATOM 1407 N N . GLN A 1 173 ? -2.360 40.147 -40.756 1.00 92.56 173 GLN A N 1
ATOM 1408 C CA . GLN A 1 173 ? -3.454 40.658 -39.926 1.00 92.56 173 GLN A CA 1
ATOM 1409 C C . GLN A 1 173 ? -2.953 41.561 -38.796 1.00 92.56 173 GLN A C 1
ATOM 1411 O O . GLN A 1 173 ? -3.513 42.639 -38.583 1.00 92.56 173 GLN A O 1
ATOM 1416 N N . LEU A 1 174 ? -1.879 41.170 -38.104 1.00 91.12 174 LEU A N 1
ATOM 1417 C CA . LEU A 1 174 ? -1.264 41.982 -37.052 1.00 91.12 174 LEU A CA 1
ATOM 1418 C C . LEU A 1 174 ? -0.749 43.317 -37.601 1.00 91.12 174 LEU A C 1
ATOM 1420 O O . LEU A 1 174 ? -0.996 44.362 -36.999 1.00 91.12 174 LEU A O 1
ATOM 1424 N N . ARG A 1 175 ? -0.115 43.316 -38.780 1.00 90.88 175 ARG A N 1
ATOM 1425 C CA . ARG A 1 175 ? 0.300 44.548 -39.473 1.00 90.88 175 ARG A CA 1
ATOM 1426 C C . ARG A 1 175 ? -0.888 45.437 -39.824 1.00 90.88 175 ARG A C 1
ATOM 1428 O O . ARG A 1 175 ? -0.812 46.655 -39.668 1.00 90.88 175 ARG A O 1
ATOM 1435 N N . LYS A 1 176 ? -1.996 44.850 -40.277 1.00 89.56 176 LYS A N 1
ATOM 1436 C CA . LYS A 1 176 ? -3.219 45.600 -40.582 1.00 89.56 176 LYS A CA 1
ATOM 1437 C C . LYS A 1 176 ? -3.808 46.246 -39.326 1.00 89.56 176 LYS A C 1
ATOM 1439 O O . LYS A 1 176 ? -4.061 47.446 -39.339 1.00 89.56 176 LYS A O 1
ATOM 1444 N N . MET A 1 177 ? -3.922 45.497 -38.228 1.00 88.31 177 MET A N 1
ATOM 1445 C CA . MET A 1 177 ? -4.387 46.036 -36.945 1.00 88.31 177 MET A CA 1
ATOM 1446 C C . MET A 1 177 ? -3.464 47.131 -36.407 1.00 88.31 177 MET A C 1
ATOM 1448 O O . MET A 1 177 ? -3.949 48.143 -35.909 1.00 88.31 177 MET A O 1
ATOM 1452 N N . GLN A 1 178 ? -2.145 46.976 -36.548 1.00 87.56 178 GLN A N 1
ATOM 1453 C CA . GLN A 1 178 ? -1.181 48.008 -36.166 1.00 87.56 178 GLN A CA 1
ATOM 1454 C C . GLN A 1 178 ? -1.391 49.301 -36.966 1.00 87.56 178 GLN A C 1
ATOM 1456 O O . GLN A 1 178 ? -1.392 50.390 -36.393 1.00 87.56 178 GLN A O 1
ATOM 1461 N N . ASN A 1 179 ? -1.610 49.194 -38.277 1.00 87.31 179 ASN A N 1
ATOM 1462 C CA . ASN A 1 179 ? -1.884 50.349 -39.130 1.00 87.31 179 ASN A CA 1
ATOM 1463 C C . ASN A 1 179 ? -3.236 51.006 -38.812 1.00 87.31 179 ASN A C 1
ATOM 1465 O O . ASN A 1 179 ? -3.341 52.232 -38.848 1.00 87.31 179 ASN A O 1
ATOM 1469 N N . ASP A 1 180 ? -4.258 50.220 -38.478 1.00 87.38 180 ASP A N 1
ATOM 1470 C CA . ASP A 1 180 ? -5.572 50.743 -38.094 1.00 87.38 180 ASP A CA 1
ATOM 1471 C C . ASP A 1 180 ? -5.521 51.442 -36.723 1.00 87.38 180 ASP A C 1
ATOM 1473 O O . ASP A 1 180 ? -6.078 52.530 -36.570 1.00 87.38 180 ASP A O 1
ATOM 1477 N N . LEU A 1 181 ? -4.765 50.900 -35.761 1.00 83.19 181 LEU A N 1
ATOM 1478 C CA . LEU A 1 181 ? -4.457 51.558 -34.483 1.00 83.19 181 LEU A CA 1
ATOM 1479 C C . LEU A 1 181 ? -3.670 52.862 -34.677 1.00 83.19 181 LEU A C 1
ATOM 1481 O O . LEU A 1 181 ? -3.950 53.865 -34.015 1.00 83.19 181 LEU A O 1
ATOM 1485 N N . LEU A 1 182 ? -2.713 52.887 -35.608 1.00 83.44 182 LEU A N 1
ATOM 1486 C CA . LEU A 1 182 ? -1.963 54.101 -35.933 1.00 83.44 182 LEU A CA 1
ATOM 1487 C C . LEU A 1 182 ? -2.872 55.174 -36.558 1.00 83.44 182 LEU A C 1
ATOM 1489 O O . LEU A 1 182 ? -2.784 56.351 -36.217 1.00 83.44 182 LEU A O 1
ATOM 1493 N N . LYS A 1 183 ? -3.809 54.782 -37.427 1.00 80.88 183 LYS A N 1
ATOM 1494 C CA . LYS A 1 183 ? -4.816 55.705 -37.976 1.00 80.88 183 LYS A CA 1
ATOM 1495 C C . LYS A 1 183 ? -5.779 56.214 -36.905 1.00 80.88 183 LYS A C 1
ATOM 1497 O O . LYS A 1 183 ? -6.119 57.393 -36.912 1.00 80.88 183 LYS A O 1
ATOM 1502 N N . GLN A 1 184 ? -6.206 55.356 -35.978 1.00 79.69 184 GLN A N 1
ATOM 1503 C CA . GLN A 1 184 ? -7.065 55.766 -34.864 1.00 79.69 184 GLN A CA 1
ATOM 1504 C C . GLN A 1 184 ? -6.359 56.745 -33.924 1.00 79.69 184 GLN A C 1
ATOM 1506 O O . GLN A 1 184 ? -6.964 57.738 -33.532 1.00 79.69 184 GLN A O 1
ATOM 1511 N N . THR A 1 185 ? -5.082 56.523 -33.609 1.00 73.81 185 THR A N 1
ATOM 1512 C CA . THR A 1 185 ? -4.298 57.460 -32.786 1.00 73.81 185 THR A CA 1
ATOM 1513 C C . THR A 1 185 ? -4.071 58.798 -33.494 1.00 73.81 185 THR A C 1
ATOM 1515 O O . THR A 1 185 ? -4.210 59.843 -32.865 1.00 73.81 185 THR A O 1
ATOM 1518 N N . LEU A 1 186 ? -3.834 58.805 -34.810 1.00 71.19 186 LEU A N 1
ATOM 1519 C CA . LEU A 1 186 ? -3.756 60.045 -35.594 1.00 71.19 186 LEU A CA 1
ATOM 1520 C C . LEU A 1 186 ? -5.098 60.802 -35.655 1.00 71.19 186 LEU A C 1
ATOM 1522 O O . LEU A 1 186 ? -5.109 62.023 -35.503 1.00 71.19 186 LEU A O 1
ATOM 1526 N N . ASN A 1 187 ? -6.227 60.101 -35.801 1.00 71.50 187 ASN A N 1
ATOM 1527 C CA . ASN A 1 187 ? -7.558 60.721 -35.779 1.00 71.50 187 ASN A CA 1
ATOM 1528 C C . ASN A 1 187 ? -7.927 61.274 -34.390 1.00 71.50 187 ASN A C 1
ATOM 1530 O O . ASN A 1 187 ? -8.480 62.371 -34.294 1.00 71.50 187 ASN A O 1
ATOM 1534 N N . LEU A 1 188 ? -7.593 60.557 -33.311 1.00 62.41 188 LEU A N 1
ATOM 1535 C CA . LEU A 1 188 ? -7.774 61.044 -31.939 1.00 62.41 188 LEU A CA 1
ATOM 1536 C C . LEU A 1 188 ? -6.966 62.321 -31.694 1.00 62.41 188 LEU A C 1
ATOM 1538 O O . LEU A 1 188 ? -7.510 63.270 -31.137 1.00 62.41 188 LEU A O 1
ATOM 1542 N N . ASN A 1 189 ? -5.731 62.384 -32.200 1.00 60.56 189 ASN A N 1
ATOM 1543 C CA . ASN A 1 189 ? -4.888 63.574 -32.095 1.00 60.56 189 ASN A CA 1
ATOM 1544 C C . ASN A 1 189 ? -5.471 64.783 -32.855 1.00 60.56 189 ASN A C 1
ATOM 1546 O O . ASN A 1 189 ? -5.400 65.905 -32.356 1.00 60.56 189 ASN A O 1
ATOM 1550 N N . SER A 1 190 ? -6.108 64.578 -34.017 1.00 60.19 190 SER A N 1
ATOM 1551 C CA . SER A 1 190 ? -6.809 65.665 -34.726 1.00 60.19 190 SER A CA 1
ATOM 1552 C C . SER A 1 190 ? -8.073 66.162 -34.005 1.00 60.19 190 SER A C 1
ATOM 1554 O O . SER A 1 190 ? -8.348 67.359 -34.018 1.00 60.19 190 SER A O 1
ATOM 1556 N N . LEU A 1 191 ? -8.801 65.276 -33.311 1.00 57.34 191 LEU A N 1
ATOM 1557 C CA . LEU A 1 191 ? -9.982 65.627 -32.507 1.00 57.34 191 LEU A CA 1
ATOM 1558 C C . LEU A 1 191 ? -9.608 66.337 -31.196 1.00 57.34 191 LEU A C 1
ATOM 1560 O O . LEU A 1 191 ? -10.335 67.225 -30.754 1.00 57.34 191 LEU A O 1
ATOM 1564 N N . THR A 1 192 ? -8.476 65.992 -30.574 1.00 56.41 192 THR A N 1
ATOM 1565 C CA . THR A 1 192 ? -7.954 66.738 -29.416 1.00 56.41 192 THR A CA 1
ATOM 1566 C C . THR A 1 192 ? -7.493 68.139 -29.808 1.00 56.41 192 THR A C 1
ATOM 1568 O O . THR A 1 192 ? -7.809 69.085 -29.095 1.00 56.41 192 THR A O 1
ATOM 1571 N N . SER A 1 193 ? -6.860 68.313 -30.976 1.00 56.00 193 SER A N 1
ATOM 1572 C CA . SER A 1 193 ? -6.472 69.645 -31.460 1.00 56.00 193 SER A CA 1
ATOM 1573 C C . SER A 1 193 ? -7.672 70.531 -31.834 1.00 56.00 193 SER A C 1
ATOM 1575 O O . SER A 1 193 ? -7.621 71.737 -31.609 1.00 56.00 193 SER A O 1
ATOM 1577 N N . GLU A 1 194 ? -8.778 69.974 -32.348 1.00 56.03 194 GLU A N 1
ATOM 1578 C CA . GLU A 1 194 ? -10.010 70.749 -32.597 1.00 56.03 194 GLU A CA 1
ATOM 1579 C C . GLU A 1 194 ? -10.780 71.112 -31.315 1.00 56.03 194 GLU A C 1
ATOM 1581 O O . GLU A 1 194 ? -11.380 72.188 -31.248 1.00 56.03 194 GLU A O 1
ATOM 1586 N N . ASN A 1 195 ? -10.760 70.254 -30.291 1.00 53.50 195 ASN A N 1
ATOM 1587 C CA . ASN A 1 195 ? -11.424 70.533 -29.013 1.00 53.50 195 ASN A CA 1
ATOM 1588 C C . ASN A 1 195 ? -10.645 71.543 -28.151 1.00 53.50 195 ASN A C 1
ATOM 1590 O O . ASN A 1 195 ? -11.267 72.314 -27.423 1.00 53.50 195 ASN A O 1
ATOM 1594 N N . GLU A 1 196 ? -9.316 71.606 -28.273 1.00 53.75 196 GLU A N 1
ATOM 1595 C CA . GLU A 1 196 ? -8.498 72.650 -27.635 1.00 53.75 196 GLU A CA 1
ATOM 1596 C C . GLU A 1 196 ? -8.684 74.033 -28.290 1.00 53.75 196 GLU A C 1
ATOM 1598 O O . GLU A 1 196 ? -8.608 75.048 -27.602 1.00 53.75 196 GLU A O 1
ATOM 1603 N N . LEU A 1 197 ? -9.010 74.093 -29.589 1.00 53.62 197 LEU A N 1
ATOM 1604 C CA . LEU A 1 197 ? -9.266 75.346 -30.320 1.00 53.62 197 LEU A CA 1
ATOM 1605 C C . LEU A 1 197 ? -10.696 75.897 -30.163 1.00 53.62 197 LEU A C 1
ATOM 1607 O O . LEU A 1 197 ? -10.922 77.070 -30.446 1.00 53.62 197 LEU A O 1
ATOM 1611 N N . LYS A 1 198 ? -11.666 75.083 -29.726 1.00 54.47 198 LYS A N 1
ATOM 1612 C CA . LYS A 1 198 ? -13.060 75.511 -29.465 1.00 54.47 198 LYS A CA 1
ATOM 1613 C C . LYS A 1 198 ? -13.385 75.707 -27.977 1.00 54.47 198 LYS A C 1
ATOM 1615 O O . LYS A 1 198 ? -14.508 76.085 -27.653 1.00 54.47 198 LYS A O 1
ATOM 1620 N N . GLY A 1 199 ? -12.428 75.429 -27.091 1.00 54.75 199 GLY A N 1
ATOM 1621 C CA . GLY A 1 199 ? -12.540 75.585 -25.637 1.00 54.75 199 GLY A CA 1
ATOM 1622 C C . GLY A 1 199 ? -11.879 76.845 -25.061 1.00 54.75 199 GLY A C 1
ATOM 1623 O O . GLY A 1 199 ? -11.704 76.908 -23.845 1.00 54.75 199 GLY A O 1
ATOM 1624 N N . GLN A 1 200 ? -11.498 77.814 -25.903 1.00 44.16 200 GLN A N 1
ATOM 1625 C CA . GLN A 1 200 ? -11.034 79.152 -25.504 1.00 44.16 200 GLN A CA 1
ATOM 1626 C C . GLN A 1 200 ? -11.976 80.235 -26.024 1.00 44.16 200 GLN A C 1
ATOM 1628 O O . GLN A 1 200 ? -12.428 80.111 -27.184 1.00 44.16 200 GLN A O 1
#

pLDDT: mean 83.59, std 14.64, range [43.75, 98.56]

Secondary structure (DSSP, 8-state):
-HHHHHHHHHHHHHHHHHHHHHHHHHHHHHHHHHHHHHHHHHHHHHHHHHHHHHHHHHHHHHHHHHHHHHHHHHHHHHHHHHHHHHHHHHHHHHHHHHHHHHHHHHHHHHHHHHHHHHHHHS---GGG---SSS-HHHHHT---S------HHHHHHHHHHHHHHHHHHHHHHHHHHHHHHHHHHHHHHHHHHHHHHS--

Sequence (200 aa):
MLVVSNAYQELKTIILTSALYTKVFQKLSIYESYVKDLSIQTRLLLQSLEDLEKEANQRVTLLENKLKKANASLQHYHSLSDLNNTTGNIDTEKWKLVHETLDLKQDLDCLTSFINIAKRTGKWDTKRLQLKTLPVDRIIGITNDNIQISNPLHKEIQYRDERIQVLQAEIEQLRKMQNDLLKQTLNLNSLTSENELKGQ